Protein AF-0000000068764847 (afdb_homodimer)

Solvent-accessible surface area (backbone atoms only — not comparable to full-atom values): 10590 Å² total; per-residue (Å²): 134,86,51,57,29,58,55,51,51,70,26,52,69,76,60,87,81,49,53,68,68,55,28,53,51,49,20,51,40,26,38,50,48,20,49,15,48,53,29,41,53,52,40,44,55,56,29,47,63,37,16,75,64,12,88,84,54,45,74,67,55,51,55,57,46,50,54,28,48,52,44,20,64,73,38,45,63,47,41,26,52,28,27,39,50,51,14,51,53,28,47,49,54,50,50,52,49,56,55,51,58,67,74,99,135,87,54,56,31,57,55,51,50,69,27,53,68,74,60,86,79,49,53,67,68,54,27,53,51,48,20,52,40,26,40,50,46,20,49,13,48,53,29,40,55,51,40,43,53,55,28,46,62,38,16,74,64,12,88,83,54,43,73,66,55,51,56,57,46,48,54,28,49,51,44,22,65,72,38,45,62,47,41,25,52,28,26,39,50,51,14,49,51,26,48,49,55,49,50,52,49,56,54,51,57,67,74,99

Structure (mmCIF, N/CA/C/O backbone):
data_AF-0000000068764847-model_v1
#
loop_
_entity.id
_entity.type
_entity.pdbx_description
1 polymer 'Uncharacterized protein'
#
loop_
_atom_site.group_PDB
_atom_site.id
_atom_site.type_symbol
_atom_site.label_atom_id
_atom_site.label_alt_id
_atom_site.label_comp_id
_atom_site.label_asym_id
_atom_site.label_entity_id
_atom_site.label_seq_id
_atom_site.pdbx_PDB_ins_code
_atom_site.Cartn_x
_atom_site.Cartn_y
_atom_site.Cartn_z
_atom_site.occupancy
_atom_site.B_iso_or_equiv
_atom_site.auth_seq_id
_atom_site.auth_comp_id
_atom_site.auth_asym_id
_atom_site.auth_atom_id
_atom_site.pdbx_PDB_model_num
ATOM 1 N N . MET A 1 1 ? -12.914 13.367 -9.742 1 64.88 1 MET A N 1
ATOM 2 C CA . MET A 1 1 ? -12.953 12.461 -8.602 1 64.88 1 MET A CA 1
ATOM 3 C C . MET A 1 1 ? -11.547 12.125 -8.117 1 64.88 1 MET A C 1
ATOM 5 O O . MET A 1 1 ? -10.633 11.953 -8.93 1 64.88 1 MET A O 1
ATOM 9 N N . ARG A 1 2 ? -11.242 12.234 -6.93 1 83.75 2 ARG A N 1
ATOM 10 C CA . ARG A 1 2 ? -9.93 12.016 -6.332 1 83.75 2 ARG A CA 1
ATOM 11 C C . ARG A 1 2 ? -9.625 10.523 -6.207 1 83.75 2 ARG A C 1
ATOM 13 O O . ARG A 1 2 ? -10.539 9.711 -6.062 1 83.75 2 ARG A O 1
ATOM 20 N N . ASP A 1 3 ? -8.336 10.141 -6.512 1 92.69 3 ASP A N 1
ATOM 21 C CA . ASP A 1 3 ? -7.941 8.75 -6.293 1 92.69 3 ASP A CA 1
ATOM 22 C C . ASP A 1 3 ? -6.977 8.633 -5.117 1 92.69 3 ASP A C 1
ATOM 24 O O . ASP A 1 3 ? -6.773 9.594 -4.375 1 92.69 3 ASP A O 1
ATOM 28 N N . ILE A 1 4 ? -6.516 7.43 -4.902 1 95.31 4 ILE A N 1
ATOM 29 C CA . ILE A 1 4 ? -5.75 7.121 -3.701 1 95.31 4 ILE A CA 1
ATOM 30 C C . ILE A 1 4 ? -4.422 7.875 -3.727 1 95.31 4 ILE A C 1
ATOM 32 O O . ILE A 1 4 ? -3.873 8.211 -2.678 1 95.31 4 ILE A O 1
ATOM 36 N N . TYR A 1 5 ? -3.953 8.109 -4.922 1 97.31 5 TYR A N 1
ATOM 37 C CA . TYR A 1 5 ? -2.746 8.914 -5.062 1 97.31 5 TYR A CA 1
ATOM 38 C C . TYR A 1 5 ? -2.939 10.297 -4.453 1 97.31 5 TYR A C 1
ATOM 40 O O . TYR A 1 5 ? -2.143 10.734 -3.617 1 97.31 5 TYR A O 1
ATOM 48 N N . HIS A 1 6 ? -3.943 10.977 -4.859 1 95.75 6 HIS A N 1
ATOM 49 C CA . HIS A 1 6 ? -4.215 12.328 -4.363 1 95.75 6 HIS A CA 1
ATOM 50 C C . HIS A 1 6 ? -4.453 12.32 -2.855 1 95.75 6 HIS A C 1
ATOM 52 O O . HIS A 1 6 ? -3.998 13.219 -2.146 1 95.75 6 HIS A O 1
ATOM 58 N N . GLN A 1 7 ? -5.148 11.32 -2.385 1 95.31 7 GLN A N 1
ATOM 59 C CA . GLN A 1 7 ? -5.453 11.211 -0.962 1 95.31 7 GLN A CA 1
ATOM 60 C C . GLN A 1 7 ? -4.18 11.07 -0.134 1 95.31 7 GLN A C 1
ATOM 62 O O . GLN A 1 7 ? -4.016 11.742 0.884 1 95.31 7 GLN A O 1
ATOM 67 N N . LEU A 1 8 ? -3.258 10.266 -0.584 1 96.75 8 LEU A N 1
ATOM 68 C CA . LEU A 1 8 ? -2.027 10.008 0.157 1 96.75 8 LEU A CA 1
ATOM 69 C C . LEU A 1 8 ? -1.075 11.195 0.06 1 96.75 8 LEU A C 1
ATOM 71 O O . LEU A 1 8 ? -0.415 11.547 1.039 1 96.75 8 LEU A O 1
ATOM 75 N N . VAL A 1 9 ? -0.995 11.797 -1.069 1 95.31 9 VAL A N 1
ATOM 76 C CA . VAL A 1 9 ? -0.124 12.953 -1.245 1 95.31 9 VAL A CA 1
ATOM 77 C C . VAL A 1 9 ? -0.63 14.117 -0.392 1 95.31 9 VAL A C 1
ATOM 79 O O . VAL A 1 9 ? 0.16 14.812 0.25 1 95.31 9 VAL A O 1
ATOM 82 N N . LYS A 1 10 ? -1.904 14.258 -0.366 1 90.5 10 LYS A N 1
ATOM 83 C CA . LYS A 1 10 ? -2.488 15.344 0.424 1 90.5 10 LYS A CA 1
ATOM 84 C C . LYS A 1 10 ? -2.26 15.117 1.916 1 90.5 10 LYS A C 1
ATOM 86 O O . LYS A 1 10 ? -2.188 16.078 2.689 1 90.5 10 LYS A O 1
ATOM 91 N N . SER A 1 11 ? -2.096 13.906 2.32 1 90.25 11 SER A N 1
ATOM 92 C CA . SER A 1 11 ? -1.925 13.555 3.727 1 90.25 11 SER A CA 1
ATOM 93 C C . SER A 1 11 ? -0.454 13.586 4.129 1 90.25 11 SER A C 1
ATOM 95 O O . SER A 1 11 ? -0.107 13.242 5.262 1 90.25 11 SER A O 1
ATOM 97 N N . THR A 1 12 ? 0.37 13.93 3.281 1 90.88 12 THR A N 1
ATOM 98 C CA . THR A 1 12 ? 1.797 13.984 3.576 1 90.88 12 THR A CA 1
ATOM 99 C C . THR A 1 12 ? 2.092 15.062 4.617 1 90.88 12 THR A C 1
ATOM 101 O O . THR A 1 12 ? 1.536 16.156 4.559 1 90.88 12 THR A O 1
ATOM 104 N N . PRO A 1 13 ? 3.023 14.766 5.555 1 90.06 13 PRO A N 1
ATOM 105 C CA . PRO A 1 13 ? 3.326 15.742 6.598 1 90.06 13 PRO A CA 1
ATOM 106 C C . PRO A 1 13 ? 4.078 16.969 6.066 1 90.06 13 PRO A C 1
ATOM 108 O O . PRO A 1 13 ? 4.633 16.922 4.965 1 90.06 13 PRO A O 1
ATOM 111 N N . ASP A 1 14 ? 4.004 18.031 6.918 1 91.56 14 ASP A N 1
ATOM 112 C CA . ASP A 1 14 ? 4.891 19.156 6.672 1 91.56 14 ASP A CA 1
ATOM 113 C C . ASP A 1 14 ? 6.32 18.844 7.098 1 91.56 14 ASP A C 1
ATOM 115 O O . ASP A 1 14 ? 6.69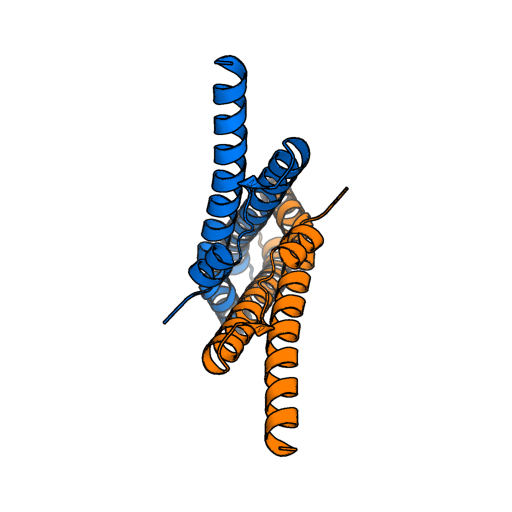9 19.078 8.242 1 91.56 14 ASP A O 1
ATOM 119 N N . PHE A 1 15 ? 7.133 18.469 6.18 1 95.56 15 PHE A N 1
ATOM 120 C CA . PHE A 1 15 ? 8.453 17.922 6.457 1 95.56 15 PHE A CA 1
ATOM 121 C C . PHE A 1 15 ? 9.398 19 6.969 1 95.56 15 PHE A C 1
ATOM 123 O O . PHE A 1 15 ? 10.438 18.703 7.555 1 95.56 15 PHE A O 1
ATOM 130 N N . LYS A 1 16 ? 9.102 20.281 6.789 1 95.06 16 LYS A N 1
ATOM 131 C CA . LYS A 1 16 ? 9.969 21.375 7.184 1 95.06 16 LYS A CA 1
ATOM 132 C C . LYS A 1 16 ? 10.172 21.406 8.695 1 95.06 16 LYS A C 1
ATOM 134 O O . LYS A 1 16 ? 11.188 21.906 9.18 1 95.06 16 LYS A O 1
ATOM 139 N N . ASN A 1 17 ? 9.227 20.812 9.406 1 93.69 17 ASN A N 1
ATOM 140 C CA . ASN A 1 17 ? 9.273 20.859 10.867 1 93.69 17 ASN A CA 1
ATOM 141 C C . ASN A 1 17 ? 9.922 19.609 11.453 1 93.69 17 ASN A C 1
ATOM 143 O O . ASN A 1 17 ? 9.969 19.438 12.672 1 93.6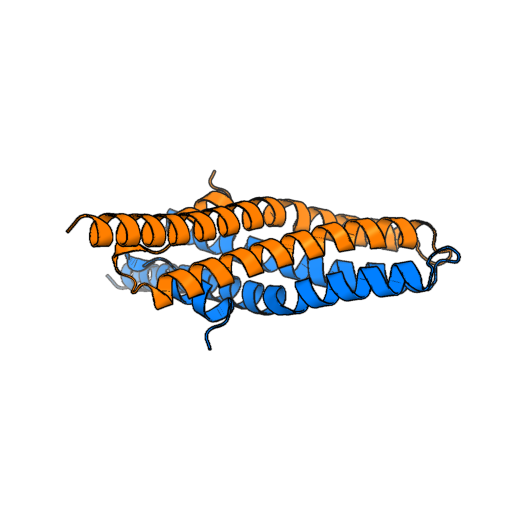9 17 ASN A O 1
ATOM 147 N N . PHE A 1 18 ? 10.453 18.734 10.664 1 95.5 18 PHE A N 1
ATOM 148 C CA . PHE A 1 18 ? 11.086 17.5 11.109 1 95.5 18 PHE A CA 1
ATOM 149 C C . PHE A 1 18 ? 12.586 17.703 11.328 1 95.5 18 PHE A C 1
ATOM 151 O O . PHE A 1 18 ? 13.195 18.562 10.688 1 95.5 18 PHE A O 1
ATOM 158 N N . THR A 1 19 ? 13.125 16.984 12.289 1 95.81 19 THR A N 1
ATOM 159 C CA . THR A 1 19 ? 14.578 16.922 12.406 1 95.81 19 THR A CA 1
ATOM 160 C C . THR A 1 19 ? 15.188 16.203 11.211 1 95.81 19 THR A C 1
ATOM 162 O O . THR A 1 19 ? 14.492 15.477 10.5 1 95.81 19 THR A O 1
ATOM 165 N N . ASP A 1 20 ? 16.484 16.297 11.016 1 95.31 20 ASP A N 1
ATOM 166 C CA . ASP A 1 20 ? 17.156 15.609 9.93 1 95.31 20 ASP A CA 1
ATOM 167 C C . ASP A 1 20 ? 17.031 14.094 10.078 1 95.31 20 ASP A C 1
ATOM 169 O O . ASP A 1 20 ? 16.859 13.375 9.094 1 95.31 20 ASP A O 1
ATOM 173 N N . GLU A 1 21 ? 17.156 13.664 11.289 1 96.12 21 GLU A N 1
ATOM 174 C CA . GLU A 1 21 ? 17.016 12.242 11.562 1 96.12 21 GLU A CA 1
ATOM 175 C C . GLU A 1 21 ? 15.617 11.742 11.211 1 96.12 21 GLU A C 1
ATOM 177 O O . GLU A 1 21 ? 15.461 10.688 10.594 1 96.12 21 GLU A O 1
ATOM 182 N N . ALA A 1 22 ? 14.625 12.508 11.547 1 95.88 22 ALA A N 1
ATOM 183 C CA . ALA A 1 22 ? 13.242 12.141 11.258 1 95.88 22 ALA A CA 1
ATOM 184 C C . ALA A 1 22 ? 12.969 12.164 9.75 1 95.88 22 ALA A C 1
ATOM 186 O O . ALA A 1 22 ? 12.211 11.336 9.242 1 95.88 22 ALA A O 1
ATOM 187 N N . LEU A 1 23 ? 13.586 13.117 9.07 1 97.12 23 LEU A N 1
ATOM 188 C CA . LEU A 1 23 ? 13.461 13.195 7.621 1 97.12 23 LEU A CA 1
ATOM 189 C C . LEU A 1 23 ? 14.039 11.953 6.957 1 97.12 23 LEU A C 1
ATOM 191 O O . LEU A 1 23 ? 13.414 11.375 6.066 1 97.12 23 LEU A O 1
ATOM 195 N N . ALA A 1 24 ? 15.18 11.562 7.383 1 97 24 ALA A N 1
ATOM 196 C CA . ALA A 1 24 ? 15.828 10.375 6.828 1 97 24 ALA A CA 1
ATOM 197 C C . ALA A 1 24 ? 14.984 9.125 7.078 1 97 24 ALA A C 1
ATOM 199 O O . ALA A 1 24 ? 14.805 8.305 6.176 1 97 24 ALA A O 1
ATOM 200 N N . GLU A 1 25 ? 14.508 9.023 8.234 1 97.06 25 GLU A N 1
ATOM 201 C CA . GLU A 1 25 ? 13.68 7.875 8.586 1 97.06 25 GLU A CA 1
ATOM 202 C C . GLU A 1 25 ? 12.398 7.844 7.762 1 97.06 25 GLU A C 1
ATOM 204 O O . GLU A 1 25 ? 12 6.785 7.266 1 97.06 25 GLU A O 1
ATOM 209 N N . SER A 1 26 ? 11.734 8.969 7.645 1 97 26 SER A N 1
ATOM 210 C CA . SER A 1 26 ? 10.516 9.055 6.844 1 97 26 SER A CA 1
ATOM 211 C C . SER A 1 26 ? 10.781 8.68 5.391 1 97 26 SER A C 1
ATOM 213 O O . SER A 1 26 ? 10.031 7.906 4.793 1 97 26 SER A O 1
ATOM 215 N N . SER A 1 27 ? 11.812 9.258 4.812 1 97.88 27 SER A N 1
ATOM 216 C CA . SER A 1 27 ? 12.172 8.945 3.43 1 97.88 27 SER A CA 1
ATOM 217 C C . SER A 1 27 ? 12.375 7.449 3.232 1 97.88 27 SER A C 1
ATOM 219 O O . SER A 1 27 ? 11.844 6.867 2.287 1 97.88 27 SER A O 1
ATOM 221 N N . ASP A 1 28 ? 13.102 6.871 4.176 1 97.81 28 ASP A N 1
ATOM 222 C CA . ASP A 1 28 ? 13.391 5.445 4.09 1 97.81 28 ASP A CA 1
ATOM 223 C C . ASP A 1 28 ? 12.117 4.617 4.18 1 97.81 28 ASP A C 1
ATOM 225 O O . ASP A 1 28 ? 11.945 3.646 3.436 1 97.81 28 ASP A O 1
ATOM 229 N N . LEU A 1 29 ? 11.234 4.953 5.016 1 97.75 29 LEU A N 1
ATOM 230 C CA . LEU A 1 29 ? 10.016 4.184 5.242 1 97.75 29 LEU A CA 1
ATOM 231 C C . LEU A 1 29 ? 9.062 4.309 4.055 1 97.75 29 LEU A C 1
ATOM 233 O O . LEU A 1 29 ? 8.492 3.312 3.609 1 97.75 29 LEU A O 1
ATOM 237 N N . TYR A 1 30 ? 8.883 5.469 3.51 1 98.12 30 TYR A N 1
ATOM 238 C CA . TYR A 1 30 ? 8.047 5.652 2.328 1 98.12 30 TYR A CA 1
ATOM 239 C C . TYR A 1 30 ? 8.617 4.891 1.136 1 98.12 30 TYR A C 1
ATOM 241 O O . TYR A 1 30 ? 7.871 4.238 0.4 1 98.12 30 TYR A O 1
ATOM 249 N N . SER A 1 31 ? 9.93 4.977 0.981 1 98.75 31 SER A N 1
ATOM 250 C CA . SER A 1 31 ? 10.57 4.254 -0.108 1 98.75 31 SER A CA 1
ATOM 251 C C . SER A 1 31 ? 10.398 2.746 0.048 1 98.75 31 SER A C 1
ATOM 253 O O . SER A 1 31 ? 10.164 2.039 -0.933 1 98.75 31 SER A O 1
ATOM 255 N N . ALA A 1 32 ? 10.594 2.305 1.243 1 98.56 32 ALA A N 1
ATOM 256 C CA . ALA A 1 32 ? 10.43 0.88 1.517 1 98.56 32 ALA A CA 1
ATOM 257 C C . ALA A 1 32 ? 9 0.426 1.24 1 98.56 32 ALA A C 1
ATOM 259 O O . ALA A 1 32 ? 8.781 -0.676 0.732 1 98.56 32 ALA A O 1
ATOM 260 N N . GLY A 1 33 ? 7.992 1.235 1.614 1 98.81 33 GLY A N 1
ATOM 261 C CA . GLY A 1 33 ? 6.605 0.933 1.292 1 98.81 33 GLY A CA 1
ATOM 262 C C . GLY A 1 33 ? 6.348 0.831 -0.199 1 98.81 33 GLY A C 1
ATOM 263 O O . GLY A 1 33 ? 5.699 -0.111 -0.66 1 98.81 33 GLY A O 1
ATOM 264 N N . ALA A 1 34 ? 6.816 1.756 -0.958 1 98.88 34 ALA A N 1
ATOM 265 C CA . ALA A 1 34 ? 6.68 1.726 -2.412 1 98.88 34 ALA A CA 1
ATOM 266 C C . ALA A 1 34 ? 7.344 0.484 -2.998 1 98.88 34 ALA A C 1
ATOM 268 O O . ALA A 1 34 ? 6.789 -0.165 -3.887 1 98.88 34 ALA A O 1
ATOM 269 N N . PHE A 1 35 ? 8.508 0.222 -2.482 1 98.88 35 PHE A N 1
ATOM 270 C CA . PHE A 1 35 ? 9.266 -0.938 -2.936 1 98.88 35 PHE A CA 1
ATOM 271 C C . PHE A 1 35 ? 8.508 -2.227 -2.654 1 98.88 35 PHE A C 1
ATOM 273 O O . PHE A 1 35 ? 8.516 -3.15 -3.469 1 98.88 35 PHE A O 1
ATOM 280 N N . ALA A 1 36 ? 7.871 -2.334 -1.521 1 98.88 36 ALA A N 1
ATOM 281 C CA . ALA A 1 36 ? 7.066 -3.502 -1.169 1 98.88 36 ALA A CA 1
ATOM 282 C C . ALA A 1 36 ? 5.914 -3.688 -2.15 1 98.88 36 ALA A C 1
ATOM 284 O O . ALA A 1 36 ? 5.641 -4.805 -2.594 1 98.88 36 ALA A O 1
ATOM 285 N N . ILE A 1 37 ? 5.219 -2.611 -2.482 1 98.94 37 ILE A N 1
ATOM 286 C CA . ILE A 1 37 ? 4.125 -2.676 -3.445 1 98.94 37 ILE A CA 1
ATOM 287 C C . ILE A 1 37 ? 4.656 -3.133 -4.801 1 98.94 37 ILE A C 1
ATOM 289 O O . ILE A 1 37 ? 4.09 -4.035 -5.426 1 98.94 37 ILE A O 1
ATOM 293 N N . ASN A 1 38 ? 5.73 -2.568 -5.281 1 98.94 38 ASN A N 1
ATOM 294 C CA . ASN A 1 38 ? 6.312 -2.936 -6.57 1 98.94 38 ASN A CA 1
ATOM 295 C C . ASN A 1 38 ? 6.762 -4.395 -6.586 1 98.94 38 ASN A C 1
ATOM 297 O O . ASN A 1 38 ? 6.633 -5.074 -7.605 1 98.94 38 ASN A O 1
ATOM 301 N N . SER A 1 39 ? 7.344 -4.812 -5.492 1 98.94 39 SER A N 1
ATOM 302 C CA . SER A 1 39 ? 7.727 -6.215 -5.363 1 98.94 39 SER A CA 1
ATOM 303 C C . SER A 1 39 ? 6.512 -7.129 -5.469 1 98.94 39 SER A C 1
ATOM 305 O O . SER A 1 39 ? 6.559 -8.156 -6.148 1 98.94 39 SER A O 1
ATOM 307 N N . ALA A 1 40 ? 5.418 -6.781 -4.754 1 98.94 40 ALA A N 1
ATOM 308 C CA . ALA A 1 40 ? 4.195 -7.578 -4.805 1 98.94 40 ALA A CA 1
ATOM 309 C C . ALA A 1 40 ? 3.652 -7.66 -6.23 1 98.94 40 ALA A C 1
ATOM 311 O O . ALA A 1 40 ? 3.264 -8.734 -6.691 1 98.94 40 ALA A O 1
ATOM 312 N N . LEU A 1 41 ? 3.623 -6.547 -6.945 1 98.94 41 LEU A N 1
ATOM 313 C CA . LEU A 1 41 ? 3.104 -6.52 -8.312 1 98.94 41 LEU A CA 1
ATOM 314 C C . LEU A 1 41 ? 3.969 -7.363 -9.242 1 98.94 41 LEU A C 1
ATOM 316 O O . LEU A 1 41 ? 3.449 -8.117 -10.07 1 98.94 41 LEU A O 1
ATOM 320 N N . THR A 1 42 ? 5.277 -7.246 -9.117 1 98.94 42 THR A N 1
ATOM 321 C CA . THR A 1 42 ? 6.199 -8.07 -9.891 1 98.94 42 THR A CA 1
ATOM 322 C C . THR A 1 42 ? 5.98 -9.547 -9.586 1 98.94 42 THR A C 1
ATOM 324 O O . THR A 1 42 ? 5.914 -10.375 -10.5 1 98.94 42 THR A O 1
ATOM 327 N N . LEU A 1 43 ? 5.887 -9.875 -8.297 1 98.94 43 LEU A N 1
ATOM 328 C CA . LEU A 1 43 ? 5.672 -11.242 -7.848 1 98.94 43 LEU A CA 1
ATOM 329 C C . LEU A 1 43 ? 4.383 -11.812 -8.43 1 98.94 43 LEU A C 1
ATOM 331 O O . LEU A 1 43 ? 4.355 -12.953 -8.891 1 98.94 43 LEU A O 1
ATOM 335 N N . ILE A 1 44 ? 3.352 -11.062 -8.383 1 98.94 44 ILE A N 1
ATOM 336 C CA . ILE A 1 44 ? 2.074 -11.477 -8.953 1 98.94 44 ILE A CA 1
ATOM 337 C C . ILE A 1 44 ? 2.252 -11.82 -10.43 1 98.94 44 ILE A C 1
ATOM 339 O O . ILE A 1 44 ? 1.748 -12.844 -10.898 1 98.94 44 ILE A O 1
ATOM 343 N N . GLY A 1 45 ? 2.922 -10.969 -11.188 1 98.69 45 GLY A N 1
ATOM 344 C CA . GLY A 1 45 ? 3.186 -11.273 -12.578 1 98.69 45 GLY A CA 1
ATOM 345 C C . GLY A 1 45 ? 3.92 -12.586 -12.781 1 98.69 45 GLY A C 1
ATOM 346 O O . GLY A 1 45 ? 3.549 -13.383 -13.641 1 98.69 45 GLY A O 1
ATOM 347 N N . ASN A 1 46 ? 4.996 -12.797 -12.039 1 98.19 46 ASN A N 1
ATOM 348 C CA . ASN A 1 46 ? 5.781 -14.023 -12.133 1 98.19 46 ASN A CA 1
ATOM 349 C C . ASN A 1 46 ? 4.938 -15.258 -11.828 1 98.19 46 ASN A C 1
ATOM 351 O O . ASN A 1 46 ? 4.93 -16.219 -12.609 1 98.19 46 ASN A O 1
ATOM 355 N N . LEU A 1 47 ? 4.223 -15.219 -10.688 1 98.62 47 LEU A N 1
ATOM 356 C CA . LEU A 1 47 ? 3.469 -16.375 -10.234 1 98.62 47 LEU A CA 1
ATOM 357 C C . LEU A 1 47 ? 2.318 -16.688 -11.188 1 98.62 47 LEU A C 1
ATOM 359 O O . LEU A 1 47 ? 1.991 -17.844 -11.414 1 98.62 47 LEU A O 1
ATOM 363 N N . ALA A 1 48 ? 1.698 -15.633 -11.656 1 98.44 48 ALA A N 1
ATOM 364 C CA . ALA A 1 48 ? 0.597 -15.836 -12.594 1 98.44 48 ALA A CA 1
ATOM 365 C C . ALA A 1 48 ? 1.077 -16.547 -13.859 1 98.44 48 ALA A C 1
ATOM 367 O O . ALA A 1 48 ? 0.388 -17.422 -14.383 1 98.44 48 ALA A O 1
ATOM 368 N N . PHE A 1 49 ? 2.186 -16.141 -14.336 1 96.94 49 PHE A N 1
ATOM 369 C CA . PHE A 1 49 ? 2.771 -16.766 -15.516 1 96.94 49 PHE A CA 1
ATOM 370 C C . PHE A 1 49 ? 2.896 -18.266 -15.328 1 96.94 49 PHE A C 1
ATOM 372 O O . PHE A 1 49 ? 2.533 -19.047 -16.219 1 96.94 49 PHE A O 1
ATOM 379 N N . ASP A 1 50 ? 3.414 -18.797 -14.266 1 97 50 ASP A N 1
ATOM 380 C CA . ASP A 1 50 ? 3.639 -20.219 -13.992 1 97 50 ASP A CA 1
ATOM 381 C C . ASP A 1 50 ? 2.334 -20.922 -13.625 1 97 50 ASP A C 1
ATOM 383 O O . ASP A 1 50 ? 2.096 -22.062 -14.031 1 97 50 ASP A O 1
ATOM 387 N N . ALA A 1 51 ? 1.497 -20.203 -12.797 1 97.56 51 ALA A N 1
ATOM 388 C CA . ALA A 1 51 ? 0.247 -20.797 -12.336 1 97.56 51 ALA A CA 1
ATOM 389 C C . ALA A 1 51 ? -0.636 -21.203 -13.516 1 97.56 51 ALA A C 1
ATOM 391 O O . ALA A 1 51 ? -1.263 -22.266 -13.5 1 97.56 51 ALA A O 1
ATOM 392 N N . THR A 1 52 ? -0.624 -20.406 -14.562 1 96.12 52 THR A N 1
ATOM 393 C CA . THR A 1 52 ? -1.496 -20.656 -15.703 1 96.12 52 THR A CA 1
ATOM 394 C C . THR A 1 52 ? -1.024 -21.875 -16.484 1 96.12 52 THR A C 1
ATOM 396 O O . THR A 1 52 ? -1.764 -22.422 -17.312 1 96.12 52 THR A O 1
ATOM 399 N N . ASN A 1 53 ? 0.186 -22.391 -16.203 1 94.06 53 ASN A N 1
ATOM 400 C CA . ASN A 1 53 ? 0.739 -23.578 -16.859 1 94.06 53 ASN A CA 1
ATOM 401 C C . ASN A 1 53 ? 0.602 -24.812 -15.969 1 94.06 53 ASN A C 1
ATOM 403 O O . ASN A 1 53 ? 1.014 -25.906 -16.359 1 94.06 53 ASN A O 1
ATOM 407 N N . ALA A 1 54 ? 0.08 -24.609 -14.82 1 95.75 54 ALA A N 1
ATOM 408 C CA . ALA A 1 54 ? -0.117 -25.734 -13.906 1 95.75 54 ALA A CA 1
ATOM 409 C C . ALA A 1 54 ? -1.343 -26.547 -14.305 1 95.75 54 ALA A C 1
ATOM 411 O O . ALA A 1 54 ? -2.375 -26 -14.68 1 95.75 54 ALA A O 1
ATOM 412 N N . GLU A 1 55 ? -1.287 -27.906 -14.242 1 93.69 55 GLU A N 1
ATOM 413 C CA . GLU A 1 55 ? -2.348 -28.797 -14.688 1 93.69 55 GLU A CA 1
ATOM 414 C C . GLU A 1 55 ? -3.604 -28.641 -13.836 1 93.69 55 GLU A C 1
ATOM 416 O O . GLU A 1 55 ? -4.723 -28.75 -14.352 1 93.69 55 GLU A O 1
ATOM 421 N N . ASP A 1 56 ? -3.424 -28.312 -12.594 1 93.38 56 ASP A N 1
ATOM 422 C CA . ASP A 1 56 ? -4.535 -28.281 -11.648 1 93.38 56 ASP A CA 1
ATOM 423 C C . ASP A 1 56 ? -5.074 -26.875 -11.484 1 93.38 56 ASP A C 1
ATOM 425 O O . ASP A 1 56 ? -5.953 -26.625 -10.656 1 93.38 56 ASP A O 1
ATOM 429 N N . TYR A 1 57 ? -4.633 -25.922 -12.234 1 96.5 57 TYR A N 1
ATOM 430 C CA . TYR A 1 57 ? -5.152 -24.547 -12.219 1 96.5 57 TYR A CA 1
ATOM 431 C C . TYR A 1 57 ? -6.367 -24.422 -13.133 1 96.5 57 TYR A C 1
ATOM 433 O O . TYR A 1 57 ? -6.223 -24.219 -14.336 1 96.5 57 TYR A O 1
ATOM 441 N N . SER A 1 58 ? -7.504 -24.375 -12.562 1 97 58 SER A N 1
ATOM 442 C CA . SER A 1 58 ? -8.75 -24.484 -13.305 1 97 58 SER A CA 1
ATOM 443 C C . SER A 1 58 ? -9.203 -23.125 -13.828 1 97 58 SER A C 1
ATOM 445 O O . SER A 1 58 ? -8.688 -22.094 -13.406 1 97 58 SER A O 1
ATOM 447 N N . ASP A 1 59 ? -10.172 -23.125 -14.734 1 96.94 59 ASP A N 1
ATOM 448 C CA . ASP A 1 59 ? -10.781 -21.891 -15.219 1 96.94 59 ASP A CA 1
ATOM 449 C C . ASP A 1 59 ? -11.461 -21.125 -14.086 1 96.94 59 ASP A C 1
ATOM 451 O O . ASP A 1 59 ? -11.477 -19.891 -14.078 1 96.94 59 ASP A O 1
ATOM 455 N N . GLU A 1 60 ? -12 -21.844 -13.141 1 97.81 60 GLU A N 1
ATOM 456 C CA . GLU A 1 60 ? -12.609 -21.219 -11.977 1 97.81 60 GLU A CA 1
ATOM 457 C C . GLU A 1 60 ? -11.57 -20.5 -11.117 1 97.81 60 GLU A C 1
ATOM 459 O O . GLU A 1 60 ? -11.797 -19.391 -10.656 1 97.81 60 GLU A O 1
ATOM 464 N N . ASP A 1 61 ? -10.43 -21.156 -10.898 1 97.81 61 ASP A N 1
ATOM 465 C CA . ASP A 1 61 ? -9.32 -20.516 -10.195 1 97.81 61 ASP A CA 1
ATOM 466 C C . ASP A 1 61 ? -8.883 -19.234 -10.906 1 97.81 61 ASP A C 1
ATOM 468 O O . ASP A 1 61 ? -8.688 -18.203 -10.266 1 97.81 61 ASP A O 1
ATOM 472 N N . ALA A 1 62 ? -8.781 -19.297 -12.195 1 98.25 62 ALA A N 1
ATOM 473 C CA . ALA A 1 62 ? -8.336 -18.156 -13 1 98.25 62 ALA A CA 1
ATOM 474 C C . ALA A 1 62 ? -9.305 -16.984 -12.867 1 98.25 62 ALA A C 1
ATOM 476 O O . ALA A 1 62 ? -8.883 -15.836 -12.734 1 98.25 62 ALA A O 1
ATOM 477 N N . ARG A 1 63 ? -10.602 -17.266 -12.938 1 98.44 63 ARG A N 1
ATOM 478 C CA . ARG A 1 63 ? -11.609 -16.219 -12.82 1 98.44 63 ARG A CA 1
ATOM 479 C C . ARG A 1 63 ? -11.547 -15.547 -11.453 1 98.44 63 ARG A C 1
ATOM 481 O O . ARG A 1 63 ? -11.609 -14.32 -11.352 1 98.44 63 ARG A O 1
ATOM 488 N N . ARG A 1 64 ? -11.477 -16.312 -10.406 1 98.19 64 ARG A N 1
ATOM 489 C CA . ARG A 1 64 ? -11.367 -15.797 -9.047 1 98.19 64 ARG A CA 1
ATOM 490 C C . ARG A 1 64 ? -10.117 -14.93 -8.898 1 98.19 64 ARG A C 1
ATOM 492 O O . ARG A 1 64 ? -10.188 -13.836 -8.336 1 98.19 64 ARG A O 1
ATOM 499 N N . ASP A 1 65 ? -9.023 -15.453 -9.391 1 98.75 65 ASP A N 1
ATOM 500 C CA . ASP A 1 65 ? -7.766 -14.734 -9.234 1 98.75 65 ASP A CA 1
ATOM 501 C C . ASP A 1 65 ? -7.754 -13.461 -10.07 1 98.75 65 ASP A C 1
ATOM 503 O O . ASP A 1 65 ? -7.145 -12.461 -9.68 1 98.75 65 ASP A O 1
ATOM 507 N N . LEU A 1 66 ? -8.43 -13.414 -11.203 1 98.81 66 LEU A N 1
ATOM 508 C CA . LEU A 1 66 ? -8.516 -12.211 -12.023 1 98.81 66 LEU A CA 1
ATOM 509 C C . LEU A 1 66 ? -9.234 -11.094 -11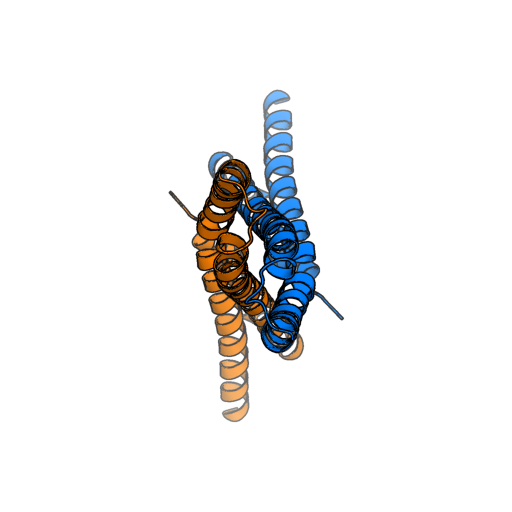.273 1 98.81 66 LEU A C 1
ATOM 511 O O . LEU A 1 66 ? -8.891 -9.922 -11.414 1 98.81 66 LEU A O 1
ATOM 515 N N . ILE A 1 67 ? -10.211 -11.391 -10.492 1 98.81 67 ILE A N 1
ATOM 516 C CA . ILE A 1 67 ? -10.914 -10.414 -9.664 1 98.81 67 ILE A CA 1
ATOM 517 C C . ILE A 1 67 ? -9.945 -9.797 -8.656 1 98.81 67 ILE A C 1
ATOM 519 O O . ILE A 1 67 ? -9.906 -8.578 -8.492 1 98.81 67 ILE A O 1
ATOM 523 N N . LEU A 1 68 ? -9.188 -10.625 -8.023 1 98.81 68 LEU A N 1
ATOM 524 C CA . LEU A 1 68 ? -8.211 -10.133 -7.059 1 98.81 68 LEU A CA 1
ATOM 525 C C . LEU A 1 68 ? -7.16 -9.266 -7.742 1 98.81 68 LEU A C 1
ATOM 527 O O . LEU A 1 68 ? -6.746 -8.242 -7.203 1 98.81 68 LEU A O 1
ATOM 531 N N . VAL A 1 69 ? -6.711 -9.633 -8.953 1 98.88 69 VAL A N 1
ATOM 532 C CA . VAL A 1 69 ? -5.793 -8.82 -9.742 1 98.88 69 VAL A CA 1
ATOM 533 C C . VAL A 1 69 ? -6.398 -7.434 -9.984 1 98.88 69 VAL A C 1
ATOM 535 O O . VAL A 1 69 ? -5.715 -6.418 -9.836 1 98.88 69 VAL A O 1
ATOM 538 N N . SER A 1 70 ? -7.602 -7.379 -10.359 1 98.88 70 SER A N 1
ATOM 539 C CA . SER A 1 70 ? -8.258 -6.117 -10.688 1 98.88 70 SER A CA 1
ATOM 540 C C . SER A 1 70 ? -8.273 -5.176 -9.484 1 98.88 70 SER A C 1
ATOM 542 O O . SER A 1 70 ? -8.023 -3.977 -9.625 1 98.88 70 SER A O 1
ATOM 544 N N . HIS A 1 71 ? -8.555 -5.75 -8.289 1 98.5 71 HIS A N 1
ATOM 545 C CA . HIS A 1 71 ? -8.523 -4.941 -7.074 1 98.5 71 HIS A CA 1
ATOM 546 C C . HIS A 1 71 ? -7.121 -4.395 -6.816 1 98.5 71 HIS A C 1
ATOM 548 O O . HIS A 1 71 ? -6.961 -3.219 -6.484 1 98.5 71 HIS A O 1
ATOM 554 N N . ALA A 1 72 ? -6.129 -5.211 -6.926 1 98.75 72 ALA A N 1
ATOM 555 C CA . ALA A 1 72 ? -4.746 -4.809 -6.691 1 98.75 72 ALA A CA 1
ATOM 556 C C . ALA A 1 72 ? -4.324 -3.707 -7.66 1 98.75 72 ALA A C 1
ATOM 558 O O . ALA A 1 72 ? -3.77 -2.686 -7.246 1 98.75 72 ALA A O 1
ATOM 559 N N . LEU A 1 73 ? -4.668 -3.861 -8.961 1 98.75 73 LEU A N 1
ATOM 560 C CA . LEU A 1 73 ? -4.191 -2.963 -10.008 1 98.75 73 LEU A CA 1
ATOM 561 C C . LEU A 1 73 ? -4.93 -1.63 -9.961 1 98.75 73 LEU A C 1
ATOM 563 O O . LEU A 1 73 ? -4.395 -0.602 -10.383 1 98.75 73 LEU A O 1
ATOM 567 N N . ARG A 1 74 ? -6.109 -1.674 -9.414 1 98.31 74 ARG A N 1
ATOM 568 C CA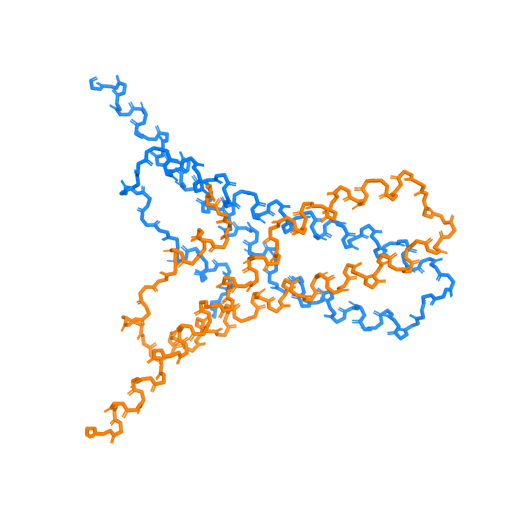 . ARG A 1 74 ? -6.902 -0.451 -9.367 1 98.31 74 ARG A CA 1
ATOM 569 C C . ARG A 1 74 ? -6.258 0.586 -8.453 1 98.31 74 ARG A C 1
ATOM 571 O O . ARG A 1 74 ? -6.406 1.791 -8.672 1 98.31 74 ARG A O 1
ATOM 578 N N . HIS A 1 75 ? -5.457 0.186 -7.434 1 98.5 75 HIS A N 1
ATOM 579 C CA . HIS A 1 75 ? -5.035 1.149 -6.422 1 98.5 75 HIS A CA 1
ATOM 580 C C . HIS A 1 75 ? -3.529 1.074 -6.188 1 98.5 75 HIS A C 1
ATOM 582 O O . HIS A 1 75 ? -2.883 2.096 -5.945 1 98.5 75 HIS A O 1
ATOM 588 N N . LEU A 1 76 ? -2.908 -0.042 -6.289 1 98.88 76 LEU A N 1
ATOM 589 C CA . LEU A 1 76 ? -1.564 -0.236 -5.754 1 98.88 76 LEU A CA 1
ATOM 590 C C . LEU A 1 76 ? -0.538 0.549 -6.566 1 98.88 76 LEU A C 1
ATOM 592 O O . LEU A 1 76 ? 0.363 1.172 -5.996 1 98.88 76 LEU A O 1
ATOM 596 N N . PRO A 1 77 ? -0.654 0.578 -7.934 1 98.88 77 PRO A N 1
ATOM 597 C CA . PRO A 1 77 ? 0.359 1.359 -8.648 1 98.88 77 PRO A CA 1
ATOM 598 C C . PRO A 1 77 ? 0.347 2.836 -8.258 1 98.88 77 PRO A C 1
ATOM 600 O O . PRO A 1 77 ? 1.407 3.438 -8.07 1 98.88 77 PRO A O 1
ATOM 603 N N . AR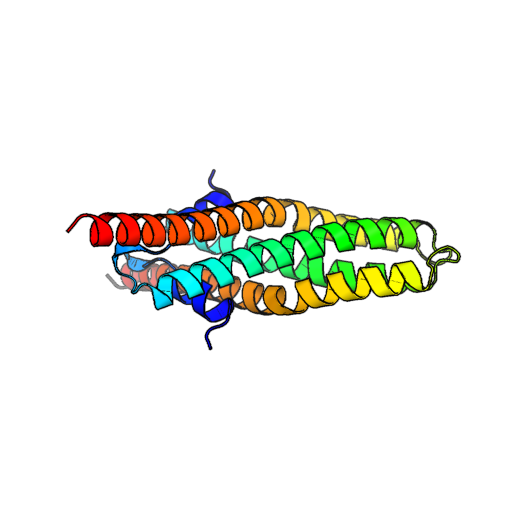G A 1 78 ? -0.791 3.363 -8.195 1 98.62 78 ARG A N 1
ATOM 604 C CA . ARG A 1 78 ? -0.91 4.773 -7.832 1 9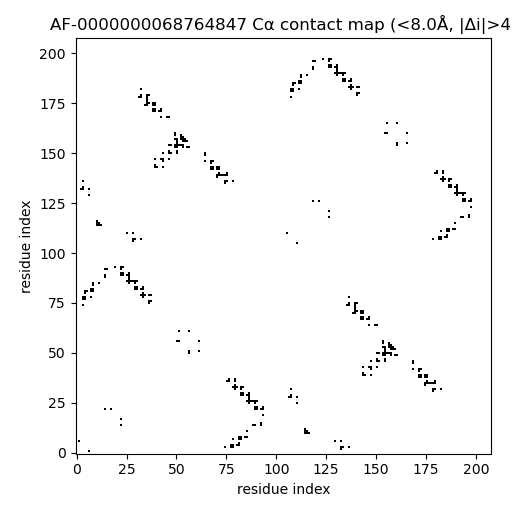8.62 78 ARG A CA 1
ATOM 605 C C . ARG A 1 78 ? -0.494 5 -6.383 1 98.62 78 ARG A C 1
ATOM 607 O O . ARG A 1 78 ? 0.063 6.047 -6.047 1 98.62 78 ARG A O 1
ATOM 614 N N . MET A 1 79 ? -0.73 4.012 -5.5 1 98.75 79 MET A N 1
ATOM 615 C CA . MET A 1 79 ? -0.263 4.09 -4.121 1 98.75 79 MET A CA 1
ATOM 616 C C . MET A 1 79 ? 1.261 4.109 -4.059 1 98.75 79 MET A C 1
ATOM 618 O O . MET A 1 79 ? 1.849 4.898 -3.318 1 98.75 79 MET A O 1
ATOM 622 N N . ALA A 1 80 ? 1.885 3.266 -4.82 1 98.88 80 ALA A N 1
ATOM 623 C CA . ALA A 1 80 ? 3.344 3.25 -4.875 1 98.88 80 ALA A CA 1
ATOM 624 C C . ALA A 1 80 ? 3.891 4.602 -5.332 1 98.88 80 ALA A C 1
ATOM 626 O O . ALA A 1 80 ? 4.879 5.094 -4.785 1 98.88 80 ALA A O 1
ATOM 627 N N . GLN A 1 81 ? 3.283 5.129 -6.305 1 98.81 81 GLN A N 1
ATOM 628 C CA . GLN A 1 81 ? 3.686 6.441 -6.805 1 98.81 81 GLN A CA 1
ATOM 629 C C . GLN A 1 81 ? 3.611 7.496 -5.703 1 98.81 81 GLN A C 1
ATOM 631 O O . GLN A 1 81 ? 4.516 8.32 -5.566 1 98.81 81 GLN A O 1
ATOM 636 N N . ALA A 1 82 ? 2.547 7.535 -4.961 1 98.62 82 ALA A N 1
ATOM 637 C CA . ALA A 1 82 ? 2.359 8.508 -3.887 1 98.62 82 ALA A CA 1
ATOM 638 C C . ALA A 1 82 ? 3.424 8.344 -2.805 1 98.62 82 ALA A C 1
ATOM 640 O O . ALA A 1 82 ? 3.969 9.328 -2.305 1 98.62 82 ALA A O 1
ATOM 641 N N . LEU A 1 83 ? 3.684 7.105 -2.441 1 98.5 83 LEU A N 1
ATOM 642 C CA . LEU A 1 83 ? 4.699 6.836 -1.431 1 98.5 83 LEU A CA 1
ATOM 643 C C . LEU A 1 83 ? 6.074 7.305 -1.904 1 98.5 83 LEU A C 1
ATOM 645 O O . LEU A 1 83 ? 6.828 7.906 -1.137 1 98.5 83 LEU A O 1
ATOM 649 N N . ASN A 1 84 ? 6.402 7.035 -3.164 1 98.69 84 ASN A N 1
ATOM 650 C CA . ASN A 1 84 ? 7.66 7.523 -3.719 1 98.69 84 ASN A CA 1
ATOM 651 C C . ASN A 1 84 ? 7.742 9.047 -3.674 1 98.69 84 ASN A C 1
ATOM 653 O O . ASN A 1 84 ? 8.797 9.602 -3.361 1 98.69 84 ASN A O 1
ATOM 657 N N . GLN A 1 85 ? 6.703 9.672 -4.055 1 98.12 85 GLN A N 1
ATOM 658 C CA . GLN A 1 85 ? 6.691 11.133 -4.012 1 98.12 85 GLN A CA 1
ATOM 659 C C . GLN A 1 85 ? 6.938 11.641 -2.596 1 98.12 85 GLN A C 1
ATOM 661 O O . GLN A 1 85 ? 7.66 12.625 -2.4 1 98.12 85 GLN A O 1
ATOM 666 N N . SER A 1 86 ? 6.324 11.031 -1.62 1 97.69 86 SER A N 1
ATOM 667 C CA . SER A 1 86 ? 6.52 11.422 -0.229 1 97.69 86 SER A CA 1
ATOM 668 C C . SER A 1 86 ? 7.965 11.203 0.209 1 97.69 86 SER A C 1
ATOM 670 O O . SER A 1 86 ? 8.531 12.031 0.923 1 97.69 86 SER A O 1
ATOM 672 N N . SER A 1 87 ? 8.492 10.078 -0.193 1 98.31 87 SER A N 1
ATOM 673 C CA . SER A 1 87 ? 9.898 9.828 0.072 1 98.31 87 SER A CA 1
ATOM 674 C C . SER A 1 87 ? 10.781 10.922 -0.518 1 98.31 87 SER A C 1
ATOM 676 O O . SER A 1 87 ? 11.664 11.453 0.164 1 98.31 87 SER A O 1
ATOM 678 N N . ASP A 1 88 ? 10.555 11.266 -1.731 1 98.25 88 ASP A N 1
ATOM 679 C CA . ASP A 1 88 ? 11.32 12.297 -2.432 1 98.25 88 ASP A CA 1
ATOM 680 C C . ASP A 1 88 ? 11.18 13.648 -1.747 1 98.25 88 ASP A C 1
ATOM 682 O O . ASP A 1 88 ? 12.133 14.422 -1.673 1 98.25 88 ASP A O 1
ATOM 686 N N . ALA A 1 89 ? 10.016 13.953 -1.361 1 97.38 89 ALA A N 1
ATOM 687 C CA . ALA A 1 89 ? 9.758 15.234 -0.701 1 97.38 89 ALA A CA 1
ATOM 688 C C . ALA A 1 89 ? 10.562 15.359 0.59 1 97.38 89 ALA A C 1
ATOM 690 O O . ALA A 1 89 ? 11.141 16.406 0.87 1 97.38 89 ALA A O 1
ATOM 691 N N . ALA A 1 90 ? 10.547 14.305 1.395 1 97.44 90 ALA A N 1
ATOM 692 C CA . ALA A 1 90 ? 11.344 14.312 2.621 1 97.44 90 ALA A CA 1
ATOM 693 C C . ALA A 1 90 ? 12.82 14.508 2.316 1 97.44 90 ALA A C 1
ATOM 695 O O . ALA A 1 90 ? 13.5 15.312 2.973 1 97.44 90 ALA A O 1
ATOM 696 N N . ASP A 1 91 ? 13.344 13.844 1.355 1 97.5 91 ASP A N 1
ATOM 697 C CA . ASP A 1 91 ? 14.75 13.945 0.96 1 97.5 91 ASP A CA 1
ATOM 698 C C . ASP A 1 91 ? 15.078 15.352 0.455 1 97.5 91 ASP A C 1
ATOM 700 O O . ASP A 1 91 ? 16.188 15.852 0.678 1 97.5 91 ASP A O 1
ATOM 704 N N . TYR A 1 92 ? 14.188 15.875 -0.265 1 97.56 92 TYR A N 1
ATOM 705 C CA . TYR A 1 92 ? 14.391 17.219 -0.802 1 97.56 92 TYR A CA 1
ATOM 706 C C . TYR A 1 92 ? 14.602 18.219 0.318 1 97.56 92 TYR A C 1
ATOM 708 O O . TYR A 1 92 ? 15.516 19.047 0.259 1 97.56 92 TYR A O 1
ATOM 716 N N . VAL A 1 93 ? 13.781 18.203 1.349 1 97 93 VAL A N 1
ATOM 717 C CA . VAL A 1 93 ? 13.891 19.109 2.484 1 97 93 VAL A CA 1
ATOM 718 C C . VAL A 1 93 ? 15.242 18.906 3.178 1 97 93 VAL A C 1
ATOM 720 O O . VAL A 1 93 ? 15.914 19.875 3.531 1 97 93 VAL A O 1
ATOM 723 N N . ARG A 1 94 ? 15.523 17.656 3.383 1 95.88 94 ARG A N 1
ATOM 724 C CA . ARG A 1 94 ? 16.797 17.312 4.016 1 95.88 94 ARG A CA 1
ATOM 725 C C . ARG A 1 94 ? 17.969 17.875 3.229 1 95.88 94 ARG A C 1
ATOM 727 O O . ARG A 1 94 ? 18.906 18.422 3.811 1 95.88 94 ARG A O 1
ATOM 734 N N . THR A 1 95 ? 17.969 17.844 1.966 1 95.75 95 THR A N 1
ATOM 735 C CA . THR A 1 95 ? 19.031 18.328 1.087 1 95.75 95 THR A CA 1
ATOM 736 C C . THR A 1 95 ? 19.109 19.844 1.117 1 95.75 95 THR A C 1
ATOM 738 O O . THR A 1 95 ? 20.203 20.422 1.139 1 95.75 95 THR A O 1
ATOM 741 N N . GLN A 1 96 ? 17.984 20.484 1.111 1 95.75 96 GLN A N 1
ATOM 742 C CA . GLN A 1 96 ? 17.938 21.938 1.155 1 95.75 96 GLN A CA 1
ATOM 743 C C . GLN A 1 96 ? 18.562 22.469 2.441 1 95.75 96 GLN A C 1
ATOM 745 O O . GLN A 1 96 ? 19.266 23.484 2.426 1 95.75 96 GLN A O 1
ATOM 750 N N . ARG A 1 97 ? 18.312 21.844 3.451 1 93.5 97 ARG A N 1
ATOM 751 C CA . ARG A 1 97 ? 18.859 22.25 4.742 1 93.5 97 ARG A CA 1
ATOM 752 C C . ARG A 1 97 ? 20.375 22.094 4.77 1 93.5 97 ARG A C 1
ATOM 754 O O . ARG A 1 97 ? 21.094 22.938 5.305 1 93.5 97 ARG A O 1
ATOM 761 N N . ASN A 1 98 ? 20.766 21.016 4.332 1 90.62 98 ASN A N 1
ATOM 762 C CA . ASN A 1 98 ? 22.203 20.766 4.301 1 90.62 98 ASN A CA 1
ATOM 763 C C . ASN A 1 98 ? 22.938 21.781 3.428 1 90.62 98 ASN A C 1
ATOM 765 O O . ASN A 1 98 ? 24.078 22.141 3.715 1 90.62 98 ASN A O 1
ATOM 769 N N . ASN A 1 99 ? 22.344 22.172 2.42 1 90.06 99 ASN A N 1
ATOM 770 C CA . ASN A 1 99 ? 22.938 23.188 1.547 1 90.06 99 ASN A CA 1
ATOM 771 C C . ASN A 1 99 ? 22.922 24.562 2.189 1 90.06 99 ASN A C 1
ATOM 773 O O . ASN A 1 99 ? 23.844 25.359 2.004 1 90.06 99 ASN A O 1
ATOM 777 N N . ALA A 1 100 ? 21.906 24.906 2.922 1 88.12 100 ALA A N 1
ATOM 778 C CA . ALA A 1 100 ? 21.797 26.203 3.592 1 88.12 100 ALA A CA 1
ATOM 779 C C . ALA A 1 100 ? 22.75 26.281 4.781 1 88.12 100 ALA A C 1
ATOM 781 O O . ALA A 1 100 ? 23.266 27.359 5.098 1 88.12 100 ALA A O 1
ATOM 782 N N . GLY A 1 101 ? 22.766 25.156 5.441 1 75.69 101 GLY A N 1
ATOM 783 C CA . GLY A 1 101 ? 23.703 25.156 6.551 1 75.69 101 GLY A CA 1
ATOM 784 C C . GLY A 1 101 ? 25.141 25.328 6.113 1 75.69 101 GLY A C 1
ATOM 785 O O . GLY A 1 101 ? 25.984 25.797 6.879 1 75.69 101 GLY A O 1
ATOM 786 N N . GLU A 1 102 ? 25.516 24.859 4.938 1 72.5 102 GLU A N 1
ATOM 787 C CA . GLU A 1 102 ? 26.875 25.031 4.43 1 72.5 102 GLU A CA 1
ATOM 788 C C . GLU A 1 102 ? 27.156 26.469 4.016 1 72.5 102 GLU A C 1
ATOM 790 O O . GLU A 1 102 ? 28.297 26.938 4.07 1 72.5 102 GLU A O 1
ATOM 795 N N . GLN A 1 103 ? 26.188 27.188 3.678 1 64.88 103 GLN A N 1
ATOM 796 C CA . GLN A 1 103 ? 26.406 28.547 3.209 1 64.88 103 GLN A CA 1
ATOM 797 C C . GLN A 1 103 ? 26.422 29.531 4.371 1 64.88 103 GLN A C 1
ATOM 799 O O . GLN A 1 103 ? 26.875 30.672 4.223 1 64.88 103 GLN A O 1
ATOM 804 N N . SER A 1 104 ? 25.906 29.141 5.578 1 55.97 104 SER A N 1
ATOM 805 C CA . SER A 1 104 ? 26 30.062 6.707 1 55.97 104 SER A CA 1
ATOM 806 C C . SER A 1 104 ? 27.281 29.844 7.492 1 55.97 104 SER A C 1
ATOM 808 O O . SER A 1 104 ? 27.781 28.719 7.57 1 55.97 104 SER A O 1
ATOM 810 N N . MET B 1 1 ? 12.469 1.631 16.891 1 63.41 1 MET B N 1
ATOM 811 C CA . MET B 1 1 ? 12.492 1.957 15.477 1 63.41 1 MET B CA 1
ATOM 812 C C . MET B 1 1 ? 11.078 1.99 14.898 1 63.41 1 MET B C 1
ATOM 814 O O . MET B 1 1 ? 10.25 1.137 15.227 1 63.41 1 MET B O 1
ATOM 818 N N . ARG B 1 2 ? 10.688 2.971 14.297 1 82.88 2 ARG B N 1
ATOM 819 C CA . ARG B 1 2 ? 9.352 3.168 13.742 1 82.88 2 ARG B CA 1
ATOM 820 C C . ARG B 1 2 ? 9.164 2.35 12.469 1 82.88 2 ARG B C 1
ATOM 822 O O . ARG B 1 2 ? 10.125 2.088 11.742 1 82.88 2 ARG B O 1
ATOM 829 N N . ASP B 1 3 ? 7.934 1.728 12.328 1 92.31 3 ASP B N 1
ATOM 830 C CA . ASP B 1 3 ? 7.645 1.031 11.078 1 92.31 3 ASP B CA 1
ATOM 831 C C . ASP B 1 3 ? 6.641 1.813 10.234 1 92.31 3 ASP B C 1
ATOM 833 O O . ASP B 1 3 ? 6.289 2.949 10.57 1 92.31 3 ASP B O 1
ATOM 837 N N . ILE B 1 4 ? 6.289 1.251 9.117 1 95.19 4 ILE B N 1
ATOM 838 C CA . ILE B 1 4 ? 5.508 1.96 8.109 1 95.19 4 ILE B CA 1
ATOM 839 C C . ILE B 1 4 ? 4.113 2.254 8.648 1 95.19 4 ILE B C 1
ATOM 841 O O . ILE B 1 4 ? 3.484 3.242 8.258 1 95.19 4 ILE B O 1
ATOM 845 N N . TYR B 1 5 ? 3.676 1.389 9.539 1 97.25 5 TYR B N 1
ATOM 846 C CA . TYR B 1 5 ? 2.396 1.637 10.195 1 97.25 5 TYR B CA 1
ATOM 847 C C . TYR B 1 5 ? 2.414 2.969 10.938 1 97.25 5 TYR B C 1
ATOM 849 O O . TYR B 1 5 ? 1.533 3.811 10.734 1 97.25 5 TYR B O 1
ATOM 857 N N . HIS B 1 6 ? 3.365 3.166 11.773 1 95.62 6 HIS B N 1
ATOM 858 C CA . HIS B 1 6 ? 3.465 4.391 12.562 1 95.62 6 HIS B CA 1
ATOM 859 C C . HIS B 1 6 ? 3.631 5.609 11.656 1 95.62 6 HIS B C 1
ATOM 861 O O . HIS B 1 6 ? 3.051 6.664 11.922 1 95.62 6 HIS B O 1
ATOM 867 N N . GLN B 1 7 ? 4.402 5.469 10.617 1 95.12 7 GLN B N 1
ATOM 868 C CA . GLN B 1 7 ? 4.645 6.566 9.688 1 95.12 7 GLN B CA 1
ATOM 869 C C . GLN B 1 7 ? 3.354 7.004 9 1 95.12 7 GLN B C 1
ATOM 871 O O . GLN B 1 7 ? 3.064 8.195 8.914 1 95.12 7 GLN B O 1
ATOM 876 N N . LEU B 1 8 ? 2.549 6.059 8.594 1 96.69 8 LEU B N 1
ATOM 877 C CA . LEU B 1 8 ? 1.314 6.363 7.871 1 96.69 8 LEU B CA 1
ATOM 878 C C . LEU B 1 8 ? 0.251 6.902 8.82 1 96.69 8 LEU B C 1
ATOM 880 O O . LEU B 1 8 ? -0.491 7.82 8.477 1 96.69 8 LEU B O 1
ATOM 884 N N . VAL B 1 9 ? 0.17 6.367 9.984 1 95.25 9 VAL B N 1
ATOM 885 C CA . VAL B 1 9 ? -0.809 6.828 10.961 1 95.25 9 VAL B CA 1
ATOM 886 C C . VAL B 1 9 ? -0.471 8.25 11.398 1 95.25 9 VAL B C 1
ATOM 888 O O . VAL B 1 9 ? -1.36 9.102 11.523 1 95.25 9 VAL B O 1
ATOM 891 N N . LYS B 1 10 ? 0.771 8.484 11.57 1 90.31 10 LYS B N 1
ATOM 892 C CA . LYS B 1 10 ? 1.198 9.82 11.984 1 90.31 10 LYS B CA 1
ATOM 893 C C . LYS B 1 10 ? 0.928 10.852 10.891 1 90.31 10 LYS B C 1
ATOM 895 O O . LYS B 1 10 ? 0.721 12.031 11.188 1 90.31 10 LYS B O 1
ATOM 900 N N . SER B 1 11 ? 0.882 10.438 9.68 1 90.19 11 SER B N 1
ATOM 901 C CA . SER B 1 11 ? 0.687 11.328 8.539 1 90.19 11 SER B CA 1
ATOM 902 C C . SER B 1 11 ? -0.795 11.531 8.242 1 90.19 11 SER B C 1
ATOM 904 O O . SER B 1 11 ? -1.153 12.203 7.277 1 90.19 11 SER B O 1
ATOM 906 N N . THR B 1 12 ? -1.622 10.961 8.984 1 90.88 12 THR B N 1
ATOM 907 C CA . THR B 1 12 ? -3.059 11.094 8.773 1 90.88 12 THR B CA 1
ATOM 908 C C . THR B 1 12 ? -3.508 12.531 9.008 1 90.88 12 THR B C 1
ATOM 910 O O . THR B 1 12 ? -3.066 13.18 9.961 1 90.88 12 THR B O 1
ATOM 913 N N . PRO B 1 13 ? -4.43 13.023 8.164 1 90.31 13 PRO B N 1
ATOM 914 C CA . PRO B 1 13 ? -4.875 14.414 8.32 1 90.31 13 PRO B CA 1
ATOM 915 C C . PRO B 1 13 ? -5.742 14.617 9.562 1 90.31 13 PRO B C 1
ATOM 917 O O . PRO B 1 13 ? -6.242 13.648 10.133 1 90.31 13 PRO B O 1
ATOM 920 N N . ASP B 1 14 ? -5.832 15.93 9.906 1 91.75 14 ASP B N 1
ATOM 921 C CA . ASP B 1 14 ? -6.824 16.297 10.914 1 91.75 14 ASP B CA 1
ATOM 922 C C . ASP B 1 14 ? -8.234 16.312 10.328 1 91.75 14 ASP B C 1
ATOM 924 O O . ASP B 1 14 ? -8.695 17.328 9.82 1 91.75 14 ASP B O 1
ATOM 928 N N . PHE B 1 15 ? -8.953 15.281 10.531 1 95.56 15 PHE B N 1
ATOM 929 C CA . PHE B 1 15 ? -10.219 15.039 9.852 1 95.56 15 PHE B CA 1
ATOM 930 C C . PHE B 1 15 ? -11.289 16 10.359 1 95.56 15 PHE B C 1
ATOM 932 O O . PHE B 1 15 ? -12.32 16.188 9.703 1 95.56 15 PHE B O 1
ATOM 939 N N . LYS B 1 16 ? -11.125 16.641 11.492 1 95.12 16 LYS B N 1
ATOM 940 C CA . LYS B 1 16 ? -12.125 17.531 12.086 1 95.12 16 LYS B CA 1
ATOM 941 C C . LYS B 1 16 ? -12.391 18.734 11.188 1 95.12 16 LYS B C 1
ATOM 943 O O . LYS B 1 16 ? -13.477 19.328 11.227 1 95.12 16 LYS B O 1
ATOM 948 N N . ASN B 1 17 ? -11.422 19.031 10.336 1 93.75 17 ASN B N 1
ATOM 949 C CA . ASN B 1 17 ? -11.531 20.219 9.492 1 93.75 17 ASN B CA 1
ATOM 950 C C . ASN B 1 17 ? -12.078 19.875 8.109 1 93.75 17 ASN B C 1
ATOM 952 O O . ASN B 1 17 ? -12.156 20.734 7.23 1 93.75 17 ASN B O 1
ATOM 956 N N . PHE B 1 18 ? -12.484 18.672 7.863 1 95.56 18 PHE B N 1
ATOM 957 C CA . PHE B 1 18 ? -13.016 18.234 6.578 1 95.56 18 PHE B CA 1
ATOM 958 C C . PHE B 1 18 ? -14.531 18.375 6.535 1 95.56 18 PHE B C 1
ATOM 960 O O . PHE B 1 18 ? -15.195 18.328 7.57 1 95.56 18 PHE B O 1
ATOM 967 N N . THR B 1 19 ? -15.047 18.672 5.352 1 95.88 19 THR B N 1
ATOM 968 C CA . THR B 1 19 ? -16.484 18.578 5.156 1 95.88 19 THR B CA 1
ATOM 969 C C . THR B 1 19 ? -16.969 17.141 5.266 1 95.88 19 THR B C 1
ATOM 971 O O . THR B 1 19 ? -16.172 16.203 5.152 1 95.88 19 THR B O 1
ATOM 974 N N . ASP B 1 20 ? -18.25 16.906 5.402 1 95.38 20 ASP B N 1
ATOM 975 C CA . ASP B 1 20 ? -18.812 15.562 5.469 1 95.38 20 ASP B CA 1
ATOM 976 C C . ASP B 1 20 ? -18.547 14.789 4.176 1 95.38 20 ASP B C 1
ATOM 978 O O . ASP B 1 20 ? -18.25 13.594 4.211 1 95.38 20 ASP B O 1
ATOM 982 N N . GLU B 1 21 ? -18.688 15.484 3.105 1 96.19 21 GLU B N 1
ATOM 983 C CA . GLU B 1 21 ? -18.406 14.859 1.812 1 96.19 21 GLU B CA 1
ATOM 984 C C . GLU B 1 21 ? -16.953 14.43 1.701 1 96.19 21 GLU B C 1
ATOM 986 O O . GLU B 1 21 ? -16.656 13.328 1.227 1 96.19 21 GLU B O 1
ATOM 991 N N . ALA B 1 22 ? -16.047 15.25 2.152 1 95.88 22 ALA B N 1
ATOM 992 C CA . ALA B 1 22 ? -14.625 14.938 2.107 1 95.88 22 ALA B CA 1
ATOM 993 C C . ALA B 1 22 ? -14.289 13.781 3.045 1 95.88 22 ALA B C 1
ATOM 995 O O . ALA B 1 22 ? -13.422 12.961 2.738 1 95.88 22 ALA B O 1
ATOM 996 N N . LEU B 1 23 ? -14.961 13.75 4.184 1 97.19 23 LEU B N 1
ATOM 997 C CA . LEU B 1 23 ? -14.773 12.656 5.125 1 97.19 23 LEU B CA 1
ATOM 998 C C . LEU B 1 23 ? -15.195 11.328 4.504 1 97.19 23 LEU B C 1
ATOM 1000 O O . LEU B 1 23 ? -14.469 10.336 4.609 1 97.19 23 LEU B O 1
ATOM 1004 N N . ALA B 1 24 ? -16.312 11.32 3.885 1 97.12 24 ALA B N 1
ATOM 1005 C CA . ALA B 1 24 ? -16.812 10.102 3.242 1 97.12 24 ALA B CA 1
ATOM 1006 C C . ALA B 1 24 ? -15.859 9.641 2.139 1 97.12 24 ALA B C 1
ATOM 1008 O O . ALA B 1 24 ? -15.547 8.453 2.033 1 97.12 24 ALA B O 1
ATOM 1009 N N . GLU B 1 25 ? -15.445 10.555 1.378 1 97.06 25 GLU B N 1
ATOM 1010 C CA . GLU B 1 25 ? -14.523 10.234 0.292 1 97.06 25 GLU B CA 1
ATOM 1011 C C . GLU B 1 25 ? -13.203 9.688 0.829 1 97.06 25 GLU B C 1
ATOM 1013 O O . GLU B 1 25 ? -12.672 8.703 0.308 1 97.06 25 GLU B O 1
ATOM 1018 N N . SER B 1 26 ? -12.648 10.336 1.831 1 97.12 26 SER B N 1
ATOM 1019 C CA . SER B 1 26 ? -11.398 9.867 2.438 1 97.12 26 SER B CA 1
ATOM 1020 C C . SER B 1 26 ? -11.555 8.461 3.002 1 97.12 26 SER B C 1
ATOM 1022 O O . SER B 1 26 ? -10.695 7.605 2.781 1 97.12 26 SER B O 1
ATOM 1024 N N . SER B 1 27 ? -12.602 8.234 3.752 1 97.88 27 SER B N 1
ATOM 1025 C CA . SER B 1 27 ? -12.852 6.914 4.32 1 97.88 27 SER B CA 1
ATOM 1026 C C . SER B 1 27 ? -12.891 5.844 3.236 1 97.88 27 SER B C 1
ATOM 1028 O O . SER B 1 27 ? -12.258 4.797 3.367 1 97.88 27 SER B O 1
ATOM 1030 N N . ASP B 1 28 ? -13.617 6.184 2.18 1 97.88 28 ASP B N 1
ATOM 1031 C CA . ASP B 1 28 ? -13.758 5.23 1.082 1 97.88 28 ASP B CA 1
ATOM 1032 C C . ASP B 1 28 ? -12.406 4.938 0.429 1 97.88 28 ASP B C 1
ATOM 1034 O O . ASP B 1 28 ? -12.109 3.785 0.111 1 97.88 28 ASP B O 1
ATOM 1038 N N . LEU B 1 29 ? -11.602 5.895 0.238 1 97.88 29 LEU B N 1
ATOM 1039 C CA . LEU B 1 29 ? -10.32 5.738 -0.449 1 97.88 29 LEU B CA 1
ATOM 1040 C C . LEU B 1 29 ? -9.336 4.961 0.411 1 97.88 29 LEU B C 1
ATOM 1042 O O . LEU B 1 29 ? -8.633 4.07 -0.087 1 97.88 29 LEU B O 1
ATOM 1046 N N . TYR B 1 30 ? -9.242 5.227 1.673 1 98.19 30 TYR B N 1
ATOM 1047 C CA . TYR B 1 30 ? -8.375 4.477 2.572 1 98.19 30 TYR B CA 1
ATOM 1048 C C . TYR B 1 30 ? -8.797 3.016 2.65 1 98.19 30 TYR B C 1
ATOM 1050 O O . TYR B 1 30 ? -7.961 2.113 2.609 1 98.19 30 TYR B O 1
ATOM 1058 N N . SER B 1 31 ? -10.109 2.814 2.746 1 98.75 31 SER B N 1
ATOM 1059 C CA . SER B 1 31 ? -10.625 1.45 2.789 1 98.75 31 SER B CA 1
ATOM 1060 C C . SER B 1 31 ? -10.305 0.697 1.503 1 98.75 31 SER B C 1
ATOM 1062 O O . SER B 1 31 ? -9.953 -0.483 1.541 1 98.75 31 SER B O 1
ATOM 1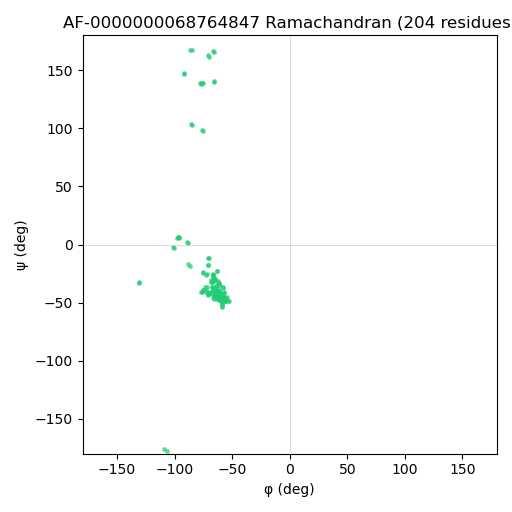064 N N . ALA B 1 32 ? -10.508 1.37 0.422 1 98.62 32 ALA B N 1
ATOM 1065 C CA . ALA B 1 32 ? -10.211 0.758 -0.871 1 98.62 32 ALA B CA 1
ATOM 1066 C C . ALA B 1 32 ? -8.734 0.414 -0.991 1 98.62 32 ALA B C 1
ATOM 1068 O O . ALA B 1 32 ? -8.375 -0.625 -1.552 1 98.62 32 ALA B O 1
ATOM 1069 N N . GLY B 1 33 ? -7.828 1.296 -0.517 1 98.81 33 GLY B N 1
ATOM 1070 C CA . GLY B 1 33 ? -6.402 1.001 -0.492 1 98.81 33 GLY B CA 1
ATOM 1071 C C . GLY B 1 33 ? -6.062 -0.223 0.337 1 98.81 33 GLY B C 1
ATOM 1072 O O . GLY B 1 33 ? -5.301 -1.085 -0.103 1 98.81 33 GLY B O 1
ATOM 1073 N N . ALA B 1 34 ? -6.578 -0.322 1.502 1 98.88 34 ALA B N 1
ATOM 1074 C CA . ALA B 1 34 ? -6.363 -1.484 2.359 1 98.88 34 ALA B CA 1
ATOM 1075 C C . ALA B 1 34 ? -6.867 -2.76 1.69 1 98.88 34 ALA B C 1
ATOM 1077 O O . ALA B 1 34 ? -6.203 -3.799 1.738 1 98.88 34 ALA B O 1
ATOM 1078 N N . PHE B 1 35 ? -8.031 -2.635 1.108 1 98.88 35 PHE B N 1
ATOM 1079 C CA . PHE B 1 35 ? -8.641 -3.764 0.419 1 98.88 35 PHE B CA 1
ATOM 1080 C C . PHE B 1 35 ? -7.77 -4.227 -0.74 1 98.88 35 PHE B C 1
ATOM 1082 O O . PHE B 1 35 ? -7.641 -5.43 -0.985 1 98.88 35 PHE B O 1
ATOM 1089 N N . ALA B 1 36 ? -7.184 -3.32 -1.473 1 98.88 36 ALA B N 1
ATOM 1090 C CA . ALA B 1 36 ? -6.285 -3.652 -2.574 1 98.88 36 ALA B CA 1
ATOM 1091 C C . ALA B 1 36 ? -5.066 -4.422 -2.074 1 98.88 36 ALA B C 1
ATOM 1093 O O . ALA B 1 36 ? -4.656 -5.414 -2.686 1 98.88 36 ALA B O 1
ATOM 1094 N N . ILE B 1 37 ? -4.469 -3.982 -0.98 1 98.94 37 ILE B N 1
ATOM 1095 C CA . ILE B 1 37 ? -3.326 -4.676 -0.396 1 98.94 37 ILE B CA 1
ATOM 1096 C C . ILE B 1 37 ? -3.738 -6.086 0.028 1 98.94 37 ILE B C 1
ATOM 1098 O O . ILE B 1 37 ? -3.053 -7.059 -0.288 1 98.94 37 ILE B O 1
ATOM 1102 N N . ASN B 1 38 ? -4.84 -6.238 0.7 1 98.94 38 ASN B N 1
ATOM 1103 C CA . ASN B 1 38 ? -5.309 -7.543 1.151 1 98.94 38 ASN B CA 1
ATOM 1104 C C . ASN B 1 38 ? -5.605 -8.469 -0.024 1 98.94 38 ASN B C 1
ATOM 1106 O O . ASN B 1 38 ? -5.359 -9.68 0.054 1 98.94 38 ASN B O 1
ATOM 1110 N N . SER B 1 39 ? -6.203 -7.906 -1.041 1 98.94 39 SER B N 1
ATOM 1111 C CA . SER B 1 39 ? -6.445 -8.68 -2.256 1 98.94 39 SER B CA 1
ATOM 1112 C C . SER B 1 39 ? -5.137 -9.18 -2.861 1 98.94 39 SER B C 1
ATOM 1114 O O . SER B 1 39 ? -5.043 -10.336 -3.273 1 98.94 39 SER B O 1
ATOM 1116 N N . ALA B 1 40 ? -4.121 -8.297 -2.959 1 98.94 40 ALA B N 1
ATOM 1117 C CA . ALA B 1 40 ? -2.824 -8.688 -3.504 1 98.94 40 ALA B CA 1
ATOM 1118 C C . ALA B 1 40 ? -2.201 -9.812 -2.684 1 98.94 40 ALA B C 1
ATOM 1120 O O . ALA B 1 40 ? -1.68 -10.781 -3.242 1 98.94 40 ALA B O 1
ATOM 1121 N N . LEU B 1 41 ? -2.25 -9.719 -1.365 1 98.94 41 LEU B N 1
ATOM 1122 C CA . LEU B 1 41 ? -1.666 -10.734 -0.497 1 98.94 41 LEU B CA 1
ATOM 1123 C C . LEU B 1 41 ? -2.39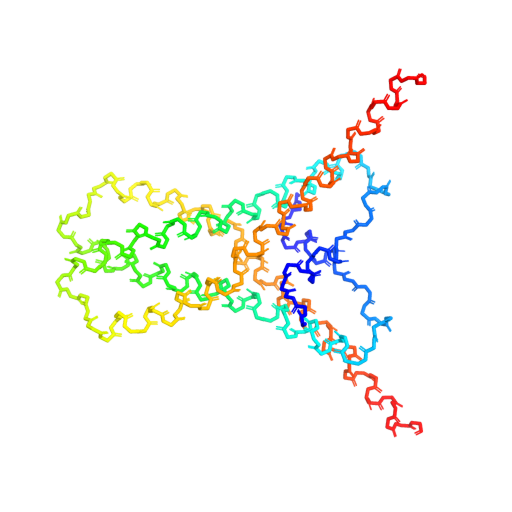1 -12.062 -0.658 1 98.94 41 LEU B C 1
ATOM 1125 O O . LEU B 1 41 ? -1.752 -13.117 -0.734 1 98.94 41 LEU B O 1
ATOM 1129 N N . THR B 1 42 ? -3.703 -12.031 -0.709 1 98.94 42 THR B N 1
ATOM 1130 C CA . THR B 1 42 ? -4.492 -13.234 -0.952 1 98.94 42 THR B CA 1
ATOM 1131 C C . THR B 1 42 ? -4.141 -13.852 -2.305 1 98.94 42 THR B C 1
ATOM 1133 O O . THR B 1 42 ? -3.941 -15.062 -2.408 1 98.94 42 THR B O 1
ATOM 1136 N N . LEU B 1 43 ? -4.086 -12.992 -3.322 1 98.94 43 LEU B N 1
ATOM 1137 C CA . LEU B 1 43 ? -3.754 -13.43 -4.676 1 98.94 43 LEU B CA 1
ATOM 1138 C C . LEU B 1 43 ? -2.385 -14.094 -4.711 1 98.94 43 LEU B C 1
ATOM 1140 O O . LEU B 1 43 ? -2.215 -15.141 -5.344 1 98.94 43 LEU B O 1
ATOM 1144 N N . ILE B 1 44 ? -1.439 -13.516 -4.086 1 98.94 44 ILE B N 1
ATOM 1145 C CA . ILE B 1 44 ? -0.098 -14.086 -4.008 1 98.94 44 ILE B CA 1
ATOM 1146 C C . ILE B 1 44 ? -0.165 -15.484 -3.408 1 98.94 44 ILE B C 1
ATOM 1148 O O . ILE B 1 44 ? 0.462 -16.422 -3.918 1 98.94 44 ILE B O 1
ATOM 1152 N N . GLY B 1 45 ? -0.871 -15.656 -2.312 1 98.69 45 GLY B N 1
ATOM 1153 C CA . GLY B 1 45 ? -1.028 -16.984 -1.729 1 98.69 45 GLY B CA 1
ATOM 1154 C C . GLY B 1 45 ? -1.611 -17.984 -2.693 1 98.69 45 GLY B C 1
ATOM 1155 O O . GLY B 1 45 ? -1.111 -19.109 -2.803 1 98.69 45 GLY B O 1
ATOM 1156 N N . ASN B 1 46 ? -2.697 -17.625 -3.363 1 98.25 46 ASN B N 1
ATOM 1157 C CA . ASN B 1 46 ? -3.348 -18.516 -4.324 1 98.25 46 ASN B CA 1
ATOM 1158 C C . ASN B 1 46 ? -2.4 -18.922 -5.449 1 98.25 46 ASN B C 1
ATOM 1160 O O . ASN B 1 46 ? -2.254 -20.109 -5.75 1 98.25 46 ASN B O 1
ATOM 1164 N N . LEU B 1 47 ? -1.76 -17.906 -6.062 1 98.62 47 LEU B N 1
ATOM 1165 C CA . LEU B 1 47 ? -0.914 -18.156 -7.227 1 98.62 47 LEU B CA 1
ATOM 1166 C C . LEU B 1 47 ? 0.31 -18.969 -6.84 1 98.62 47 LEU B C 1
ATOM 1168 O O . LEU B 1 47 ? 0.766 -19.812 -7.617 1 98.62 47 LEU B O 1
ATOM 1172 N N . ALA B 1 48 ? 0.845 -18.672 -5.691 1 98.5 48 ALA B N 1
ATOM 1173 C CA . ALA B 1 48 ? 2.008 -19.438 -5.234 1 98.5 48 ALA B CA 1
ATOM 1174 C C . ALA B 1 48 ? 1.665 -20.906 -5.066 1 98.5 48 ALA B C 1
ATOM 1176 O O . ALA B 1 48 ? 2.463 -21.781 -5.422 1 98.5 48 ALA B O 1
ATOM 1177 N N . PHE B 1 49 ? 0.558 -21.141 -4.5 1 97 49 PHE B N 1
ATOM 1178 C CA . PHE B 1 49 ? 0.095 -22.516 -4.316 1 97 49 PHE B CA 1
ATOM 1179 C C . PHE B 1 49 ? 0.104 -23.281 -5.637 1 97 49 PHE B C 1
ATOM 1181 O O . PHE B 1 49 ? 0.575 -24.406 -5.707 1 97 49 PHE B O 1
ATOM 1188 N N . ASP B 1 50 ? -0.411 -22.797 -6.734 1 97 50 ASP B N 1
ATOM 1189 C CA . ASP B 1 50 ? -0.511 -23.438 -8.039 1 97 50 ASP B CA 1
ATOM 1190 C C . ASP B 1 50 ? 0.834 -23.422 -8.758 1 97 50 ASP B C 1
ATOM 1192 O O . ASP B 1 50 ? 1.201 -24.406 -9.414 1 97 50 ASP B O 1
ATOM 1196 N N . ALA B 1 51 ? 1.55 -22.266 -8.648 1 97.56 51 ALA B N 1
ATOM 1197 C CA . ALA B 1 51 ? 2.824 -22.125 -9.352 1 97.56 51 ALA B CA 1
ATOM 1198 C C . ALA B 1 51 ? 3.805 -23.219 -8.93 1 97.56 51 ALA B C 1
ATOM 1200 O O . ALA B 1 51 ? 4.531 -23.766 -9.758 1 97.56 51 ALA B O 1
ATOM 1201 N N . THR B 1 52 ? 3.779 -23.578 -7.656 1 96.19 52 THR B N 1
ATOM 1202 C CA . THR B 1 52 ? 4.734 -24.547 -7.137 1 96.19 52 THR B CA 1
ATOM 1203 C C . THR B 1 52 ? 4.441 -25.938 -7.676 1 96.19 52 THR B C 1
ATOM 1205 O O . THR B 1 52 ? 5.277 -26.844 -7.582 1 96.19 52 THR B O 1
ATOM 1208 N N . ASN B 1 53 ? 3.277 -26.156 -8.32 1 94.06 53 ASN B N 1
ATOM 1209 C CA . ASN B 1 53 ? 2.889 -27.422 -8.914 1 94.06 53 ASN B CA 1
ATOM 1210 C C . ASN B 1 53 ? 3.111 -27.438 -10.422 1 94.06 53 ASN B C 1
ATOM 1212 O O . ASN B 1 53 ? 2.838 -28.422 -11.094 1 94.06 53 ASN B O 1
ATOM 1216 N N . ALA B 1 54 ? 3.537 -26.344 -10.914 1 95.75 54 ALA B N 1
ATOM 1217 C CA . ALA B 1 54 ? 3.801 -26.25 -12.344 1 95.75 54 ALA B CA 1
ATOM 1218 C C . ALA B 1 54 ? 5.121 -26.922 -12.703 1 95.75 54 ALA B C 1
ATOM 1220 O O . ALA B 1 54 ? 6.109 -26.797 -11.984 1 95.75 54 ALA B O 1
ATOM 1221 N N . GLU B 1 55 ? 5.195 -27.688 -13.836 1 93.69 55 GLU B N 1
ATOM 1222 C CA . GLU B 1 55 ? 6.359 -28.469 -14.234 1 93.69 55 GLU B CA 1
ATOM 1223 C C . GLU B 1 55 ? 7.547 -27.562 -14.555 1 93.69 55 GLU B C 1
ATOM 1225 O O . GLU B 1 55 ? 8.695 -27.922 -14.273 1 93.69 55 GLU B O 1
ATOM 1230 N N . ASP B 1 56 ? 7.273 -26.391 -15.016 1 93.38 56 ASP B N 1
ATOM 1231 C CA . ASP B 1 56 ? 8.32 -25.484 -15.492 1 93.38 56 ASP B CA 1
ATOM 1232 C C . ASP B 1 56 ? 8.703 -24.469 -14.422 1 93.38 56 ASP B C 1
ATOM 1234 O O . ASP B 1 56 ? 9.508 -23.562 -14.672 1 93.38 56 ASP B O 1
ATOM 1238 N N . TYR B 1 57 ? 8.211 -24.547 -13.234 1 96.44 57 TYR B N 1
ATOM 1239 C CA . TYR B 1 57 ? 8.586 -23.688 -12.117 1 96.44 57 TYR B CA 1
ATOM 1240 C C . TYR B 1 57 ? 9.82 -24.219 -11.406 1 96.44 57 TYR B C 1
ATOM 1242 O O . TYR B 1 57 ? 9.719 -25.078 -10.531 1 96.44 57 TYR B O 1
ATOM 1250 N N . SER B 1 58 ? 10.922 -23.625 -11.664 1 96.94 58 SER B N 1
ATOM 1251 C CA . SER B 1 58 ? 12.211 -24.156 -11.242 1 96.94 58 SER B CA 1
ATOM 1252 C C . SER B 1 58 ? 12.547 -23.734 -9.812 1 96.94 58 SER B C 1
ATOM 1254 O O . SER B 1 58 ? 11.914 -22.828 -9.273 1 96.94 58 SER B O 1
ATOM 1256 N N . ASP B 1 59 ? 13.562 -24.359 -9.211 1 96.94 59 ASP B N 1
ATOM 1257 C CA . ASP B 1 59 ? 14.062 -23.953 -7.902 1 96.94 59 ASP B CA 1
ATOM 1258 C C . ASP B 1 59 ? 14.609 -22.516 -7.941 1 96.94 59 ASP B C 1
ATOM 1260 O O . ASP B 1 59 ? 14.492 -21.781 -6.961 1 96.94 59 ASP B O 1
ATOM 1264 N N . GLU B 1 60 ? 15.156 -22.156 -9.055 1 97.81 60 GLU B N 1
ATOM 1265 C CA . GLU B 1 60 ? 15.641 -20.781 -9.219 1 97.81 60 GLU B CA 1
ATOM 1266 C C . GLU B 1 60 ? 14.492 -19.781 -9.219 1 97.81 60 GLU B C 1
ATOM 1268 O O . GLU B 1 60 ? 14.586 -18.734 -8.594 1 97.81 60 GLU B O 1
ATOM 1273 N N . ASP B 1 61 ? 13.422 -20.109 -9.93 1 97.88 61 ASP B N 1
ATOM 1274 C CA . ASP B 1 61 ? 12.227 -19.266 -9.898 1 97.88 61 ASP B CA 1
ATOM 1275 C C . ASP B 1 61 ? 11.695 -19.125 -8.477 1 97.88 61 ASP B C 1
ATOM 1277 O O . ASP B 1 61 ? 11.359 -18.016 -8.039 1 97.88 61 ASP B O 1
ATOM 1281 N N . ALA B 1 62 ? 11.656 -20.203 -7.75 1 98.25 62 ALA B N 1
ATOM 1282 C CA . ALA B 1 62 ? 11.141 -20.203 -6.383 1 98.25 62 ALA B CA 1
ATOM 1283 C C . ALA B 1 62 ? 11.977 -19.312 -5.477 1 98.25 62 ALA B C 1
ATOM 1285 O O . ALA B 1 62 ? 11.43 -18.562 -4.664 1 98.25 62 ALA B O 1
ATOM 1286 N N . ARG B 1 63 ? 13.297 -19.391 -5.59 1 98.38 63 ARG B N 1
ATOM 1287 C CA . ARG B 1 63 ? 14.188 -18.578 -4.766 1 98.38 63 ARG B CA 1
ATOM 1288 C C . ARG B 1 63 ? 13.984 -17.094 -5.059 1 98.38 63 ARG B C 1
ATOM 1290 O O . ARG B 1 63 ? 13.914 -16.281 -4.137 1 98.38 63 ARG B O 1
ATOM 1297 N N . ARG B 1 64 ? 13.945 -16.719 -6.312 1 98.19 64 ARG B N 1
ATOM 1298 C CA . ARG B 1 64 ? 13.711 -15.336 -6.711 1 98.19 64 ARG B CA 1
ATOM 1299 C C . ARG B 1 64 ? 12.383 -14.828 -6.176 1 98.19 64 ARG B C 1
ATOM 1301 O O . ARG B 1 64 ? 12.305 -13.719 -5.633 1 98.19 64 ARG B O 1
ATOM 1308 N N . ASP B 1 65 ? 11.375 -15.648 -6.352 1 98.75 65 ASP B N 1
ATOM 1309 C CA . ASP B 1 65 ? 10.039 -15.234 -5.938 1 98.75 65 ASP B CA 1
ATOM 1310 C C . ASP B 1 65 ? 9.945 -15.141 -4.418 1 98.75 65 ASP B C 1
ATOM 1312 O O . ASP B 1 65 ? 9.211 -14.297 -3.887 1 98.75 65 ASP B O 1
ATOM 1316 N N . LEU B 1 66 ? 10.656 -15.953 -3.676 1 98.81 66 LEU B N 1
ATOM 1317 C CA . LEU B 1 66 ? 10.656 -15.883 -2.219 1 98.81 66 LEU B CA 1
ATOM 1318 C C . LEU B 1 66 ? 11.227 -14.555 -1.735 1 98.81 66 LEU B C 1
ATOM 1320 O O . LEU B 1 66 ? 10.766 -14 -0.731 1 98.81 66 LEU B O 1
ATOM 1324 N N . ILE B 1 67 ? 12.18 -14.008 -2.381 1 98.81 67 ILE B N 1
ATOM 1325 C CA . ILE B 1 67 ? 12.734 -12.695 -2.064 1 98.81 67 ILE B CA 1
ATOM 1326 C C . ILE B 1 67 ? 11.656 -11.625 -2.227 1 98.81 67 ILE B C 1
ATOM 1328 O O . ILE B 1 67 ? 11.484 -10.773 -1.354 1 98.81 67 ILE B O 1
ATOM 1332 N N . LEU B 1 68 ? 10.953 -11.68 -3.314 1 98.81 68 LEU B N 1
ATOM 1333 C CA . LEU B 1 68 ? 9.875 -10.719 -3.553 1 98.81 68 LEU B CA 1
ATOM 1334 C C . LEU B 1 68 ? 8.781 -10.867 -2.502 1 98.81 68 LEU B C 1
ATOM 1336 O O . LEU B 1 68 ? 8.234 -9.867 -2.029 1 98.81 68 LEU B O 1
ATOM 1340 N N . VAL B 1 69 ? 8.445 -12.102 -2.08 1 98.88 69 VAL B N 1
ATOM 1341 C CA . VAL B 1 69 ? 7.492 -12.344 -1.003 1 98.88 69 VAL B CA 1
ATOM 1342 C C . VAL B 1 69 ? 7.961 -11.648 0.271 1 98.88 69 VAL B C 1
ATOM 1344 O O . VAL B 1 69 ? 7.172 -10.992 0.957 1 98.88 69 VAL B O 1
ATOM 1347 N N . SER B 1 70 ? 9.164 -11.773 0.599 1 98.81 70 SER B N 1
ATOM 1348 C CA . SER B 1 70 ? 9.711 -11.211 1.832 1 98.81 70 SER B CA 1
ATOM 1349 C C . SER B 1 70 ? 9.562 -9.695 1.859 1 98.81 70 SER B C 1
ATOM 1351 O O . SER B 1 70 ? 9.195 -9.125 2.889 1 98.81 70 SER B O 1
ATOM 1353 N N . HIS B 1 71 ? 9.836 -9.055 0.704 1 98.5 71 HIS B N 1
ATOM 1354 C CA . HIS B 1 71 ? 9.656 -7.609 0.61 1 98.5 71 HIS B CA 1
ATOM 1355 C C . HIS B 1 71 ? 8.195 -7.227 0.822 1 98.5 71 HIS B C 1
ATOM 1357 O O . HIS B 1 71 ? 7.895 -6.281 1.555 1 98.5 71 HIS B O 1
ATOM 1363 N N . ALA B 1 72 ? 7.301 -7.902 0.192 1 98.75 72 ALA B N 1
ATOM 1364 C CA . ALA B 1 72 ? 5.871 -7.617 0.298 1 98.75 72 ALA B CA 1
ATOM 1365 C C . ALA B 1 72 ? 5.387 -7.781 1.734 1 98.75 72 ALA B C 1
ATOM 1367 O O . ALA B 1 72 ? 4.707 -6.902 2.271 1 98.75 72 ALA B O 1
ATOM 1368 N N . LEU B 1 73 ? 5.812 -8.875 2.414 1 98.75 73 LEU B N 1
ATOM 1369 C CA . LEU B 1 73 ? 5.293 -9.227 3.732 1 98.75 73 LEU B CA 1
ATOM 1370 C C . LEU B 1 73 ? 5.887 -8.32 4.809 1 98.75 73 LEU B C 1
ATOM 1372 O O . LEU B 1 73 ? 5.27 -8.109 5.855 1 98.75 73 LEU B O 1
ATOM 1376 N N . ARG B 1 74 ? 7.023 -7.789 4.492 1 98.25 74 ARG B N 1
ATOM 1377 C CA . ARG B 1 74 ? 7.684 -6.945 5.484 1 98.25 74 ARG B CA 1
ATOM 1378 C C . ARG B 1 74 ? 6.887 -5.672 5.738 1 98.25 74 ARG B C 1
ATOM 1380 O O . ARG B 1 74 ? 6.914 -5.125 6.844 1 98.25 74 ARG B O 1
ATOM 1387 N N . HIS B 1 75 ? 6.094 -5.176 4.766 1 98.44 75 HIS B N 1
ATOM 1388 C CA . HIS B 1 75 ? 5.52 -3.842 4.914 1 98.44 75 HIS B CA 1
ATOM 1389 C C . HIS B 1 75 ? 4.02 -3.852 4.629 1 98.44 75 HIS B C 1
ATOM 1391 O O . HIS B 1 75 ? 3.262 -3.117 5.266 1 98.44 75 HIS B O 1
ATOM 1397 N N . LEU B 1 76 ? 3.535 -4.656 3.775 1 98.88 76 LEU B N 1
ATOM 1398 C CA . LEU B 1 76 ? 2.195 -4.484 3.227 1 98.88 76 LEU B CA 1
ATOM 1399 C C . LEU B 1 76 ? 1.135 -4.758 4.289 1 98.88 76 LEU B C 1
ATOM 1401 O O . LEU B 1 76 ? 0.152 -4.02 4.395 1 98.88 76 LEU B O 1
ATOM 1405 N N . PRO B 1 77 ? 1.318 -5.824 5.141 1 98.88 77 PRO B N 1
ATOM 1406 C CA . PRO B 1 77 ? 0.264 -6.031 6.137 1 98.88 77 PRO B CA 1
ATOM 1407 C C . PRO B 1 77 ? 0.105 -4.844 7.082 1 98.88 77 PRO B C 1
ATOM 1409 O O . PRO B 1 77 ? -1.021 -4.445 7.395 1 98.88 77 PRO B O 1
ATOM 1412 N N . ARG B 1 78 ? 1.173 -4.359 7.516 1 98.62 78 ARG B N 1
ATOM 1413 C CA . ARG B 1 78 ? 1.129 -3.219 8.422 1 98.62 78 ARG B CA 1
ATOM 1414 C C . ARG B 1 78 ? 0.618 -1.97 7.715 1 98.62 78 ARG B C 1
ATOM 1416 O O . ARG B 1 78 ? -0.059 -1.138 8.32 1 98.62 78 ARG B O 1
ATOM 1423 N N . MET B 1 79 ? 0.905 -1.823 6.414 1 98.75 79 MET B N 1
ATOM 1424 C CA . MET B 1 79 ? 0.36 -0.722 5.625 1 98.75 79 MET B CA 1
ATOM 1425 C C . MET B 1 79 ? -1.158 -0.824 5.527 1 98.75 79 MET B C 1
ATOM 1427 O O . MET B 1 79 ? -1.863 0.175 5.688 1 98.75 79 MET B O 1
ATOM 1431 N N . ALA B 1 80 ? -1.652 -1.994 5.281 1 98.88 80 ALA B N 1
ATOM 1432 C CA . ALA B 1 80 ? -3.098 -2.197 5.23 1 98.88 80 ALA B CA 1
ATOM 1433 C C . ALA B 1 80 ? -3.754 -1.817 6.555 1 98.88 80 ALA B C 1
ATOM 1435 O O . ALA B 1 80 ? -4.812 -1.188 6.57 1 98.88 80 ALA B O 1
ATOM 1436 N N . GLN B 1 81 ? -3.158 -2.225 7.594 1 98.81 81 GLN B N 1
ATOM 1437 C CA . GLN B 1 81 ? -3.666 -1.885 8.914 1 98.81 81 GLN B CA 1
ATOM 1438 C C . GLN B 1 81 ? -3.756 -0.372 9.102 1 98.81 81 GLN B C 1
ATOM 1440 O O . GLN B 1 81 ? -4.746 0.136 9.625 1 98.81 81 GLN B O 1
ATOM 1445 N N . ALA B 1 82 ? -2.738 0.355 8.742 1 98.62 82 ALA B N 1
ATOM 1446 C CA . ALA B 1 82 ? -2.705 1.809 8.883 1 98.62 82 ALA B CA 1
ATOM 1447 C C . ALA B 1 82 ? -3.797 2.465 8.039 1 98.62 82 ALA B C 1
ATOM 1449 O O . ALA B 1 82 ? -4.465 3.395 8.5 1 98.62 82 ALA B O 1
ATOM 1450 N N . LEU B 1 83 ? -3.949 1.991 6.824 1 98.5 83 LEU B N 1
ATOM 1451 C CA . LEU B 1 83 ? -4.984 2.537 5.953 1 98.5 83 LEU B CA 1
ATOM 1452 C C . LEU B 1 83 ? -6.371 2.301 6.543 1 98.5 83 LEU B C 1
ATOM 1454 O O . LEU B 1 83 ? -7.219 3.195 6.527 1 98.5 83 LEU B O 1
ATOM 1458 N N . ASN B 1 84 ? -6.605 1.106 7.07 1 98.69 84 ASN B N 1
ATOM 1459 C CA . ASN B 1 84 ? -7.879 0.826 7.727 1 98.69 84 ASN B CA 1
ATOM 1460 C C . ASN B 1 84 ? -8.117 1.759 8.906 1 98.69 84 ASN B C 1
ATOM 1462 O O . ASN B 1 84 ? -9.234 2.232 9.117 1 98.69 84 ASN B O 1
ATOM 1466 N N . GLN B 1 85 ? -7.125 1.932 9.688 1 98.12 85 GLN B N 1
ATOM 1467 C CA . GLN B 1 85 ? -7.262 2.836 10.82 1 98.12 85 GLN B CA 1
ATOM 1468 C C . GLN B 1 85 ? -7.633 4.242 10.367 1 98.12 85 GLN B C 1
ATOM 1470 O O . GLN B 1 85 ? -8.461 4.91 10.992 1 98.12 85 GLN B O 1
ATOM 1475 N N . SER B 1 86 ? -7.004 4.73 9.32 1 97.75 86 SER B N 1
ATOM 1476 C CA . SER B 1 86 ? -7.312 6.051 8.789 1 97.75 86 SER B CA 1
ATOM 1477 C C . SER B 1 86 ? -8.75 6.121 8.281 1 97.75 86 SER B C 1
ATOM 1479 O O . SER B 1 86 ? -9.438 7.125 8.477 1 97.75 86 SER B O 1
ATOM 1481 N N . SER B 1 87 ? -9.133 5.074 7.605 1 98.31 87 SER B N 1
ATOM 1482 C CA . SER B 1 87 ? -10.523 4.988 7.168 1 98.31 87 SER B CA 1
ATOM 1483 C C . SER B 1 87 ? -11.484 5.082 8.352 1 98.31 87 SER B C 1
ATOM 1485 O O . SER B 1 87 ? -12.438 5.855 8.32 1 98.31 87 SER B O 1
ATOM 1487 N N . ASP B 1 88 ? -11.234 4.336 9.367 1 98.25 88 ASP B N 1
ATOM 1488 C CA . ASP B 1 88 ? -12.07 4.309 10.562 1 98.25 88 ASP B CA 1
ATOM 1489 C C . ASP B 1 88 ? -12.094 5.676 11.242 1 98.25 88 ASP B C 1
ATOM 1491 O O . ASP B 1 88 ? -13.133 6.094 11.758 1 98.25 88 ASP B O 1
ATOM 1495 N N . ALA B 1 89 ? -10.984 6.289 11.312 1 97.38 89 ALA B N 1
ATOM 1496 C CA . ALA B 1 89 ? -10.891 7.602 11.953 1 97.38 89 ALA B CA 1
ATOM 1497 C C . ALA B 1 89 ? -11.766 8.625 11.227 1 97.38 89 ALA B C 1
ATOM 1499 O O . ALA B 1 89 ? -12.469 9.414 11.867 1 97.38 89 ALA B O 1
ATOM 1500 N N . ALA B 1 90 ? -11.688 8.641 9.914 1 97.5 90 ALA B N 1
ATOM 1501 C CA . ALA B 1 90 ? -12.531 9.547 9.133 1 97.5 90 ALA B CA 1
ATOM 1502 C C . ALA B 1 90 ? -14.008 9.273 9.398 1 97.5 90 ALA B C 1
ATOM 1504 O O . ALA B 1 90 ? -14.797 10.203 9.602 1 97.5 90 ALA B O 1
ATOM 1505 N N . ASP B 1 91 ? -14.422 8.062 9.422 1 97.56 91 ASP B N 1
ATOM 1506 C CA . ASP B 1 91 ? -15.805 7.664 9.656 1 97.56 91 ASP B CA 1
ATOM 1507 C C . ASP B 1 91 ? -16.25 8.062 11.062 1 97.56 91 ASP B C 1
ATOM 1509 O O . ASP B 1 91 ? -17.422 8.43 11.266 1 97.56 91 ASP B O 1
ATOM 1513 N N . TYR B 1 92 ? -15.391 7.887 11.961 1 97.56 92 TYR B N 1
ATOM 1514 C CA . TYR B 1 92 ? -15.703 8.234 13.336 1 97.56 92 TYR B CA 1
ATOM 1515 C C . TYR B 1 92 ? -16.078 9.711 13.461 1 97.56 92 TYR B C 1
ATOM 1517 O O . TYR B 1 92 ? -17.078 10.062 14.094 1 97.56 92 TYR B O 1
ATOM 1525 N N . VAL B 1 93 ? -15.297 10.594 12.859 1 97.06 93 VAL B N 1
ATOM 1526 C CA . VAL B 1 93 ? -15.555 12.031 12.891 1 97.06 93 VAL B CA 1
ATOM 1527 C C . VAL B 1 93 ? -16.891 12.328 12.234 1 97.06 93 VAL B C 1
ATOM 1529 O O . VAL B 1 93 ? -17.688 13.117 12.758 1 97.06 93 VAL B O 1
ATOM 1532 N N . ARG B 1 94 ? -17.062 11.734 11.109 1 95.94 94 ARG B N 1
ATOM 1533 C CA . ARG B 1 94 ? -18.312 11.906 10.375 1 95.94 94 ARG B CA 1
ATOM 1534 C C . ARG B 1 94 ? -19.516 11.5 11.234 1 95.94 94 ARG B C 1
ATOM 1536 O O . ARG B 1 94 ? -20.531 12.188 11.258 1 95.94 94 ARG B O 1
ATOM 1543 N N . THR B 1 95 ? -19.453 10.453 11.969 1 95.75 95 THR B N 1
ATOM 1544 C CA . THR B 1 95 ? -20.516 9.938 12.82 1 95.75 95 THR B CA 1
ATOM 1545 C C . THR B 1 95 ? -20.766 10.859 14.008 1 95.75 95 THR B C 1
ATOM 1547 O O . THR B 1 95 ? -21.906 11.109 14.391 1 95.75 95 THR B O 1
ATOM 1550 N N . GLN B 1 96 ? -19.719 11.352 14.586 1 95.75 96 GLN B N 1
ATOM 1551 C CA . GLN B 1 96 ? -19.828 12.258 15.719 1 95.75 96 GLN B CA 1
ATOM 1552 C C . GLN B 1 96 ? -20.562 13.539 15.336 1 95.75 96 GLN B C 1
ATOM 1554 O O . GLN B 1 96 ? -21.375 14.055 16.109 1 95.75 96 GLN B O 1
ATOM 1559 N N . ARG B 1 97 ? -20.297 14.008 14.227 1 93.44 97 ARG B N 1
ATOM 1560 C CA . ARG B 1 97 ? -20.938 15.219 13.742 1 93.44 97 ARG B CA 1
ATOM 1561 C C . ARG B 1 97 ? -22.438 15 13.508 1 93.44 97 ARG B C 1
ATOM 1563 O O . ARG B 1 97 ? -23.25 15.859 13.82 1 93.44 97 ARG B O 1
ATOM 1570 N N . ASN B 1 98 ? -22.688 13.961 12.898 1 90.44 98 ASN B N 1
ATOM 1571 C CA . ASN B 1 98 ? -24.094 13.648 12.633 1 90.44 98 ASN B CA 1
ATOM 1572 C C . ASN B 1 98 ? -24.891 13.477 13.922 1 90.44 98 ASN B C 1
ATOM 1574 O O . ASN B 1 98 ? -26.078 13.805 13.969 1 90.44 98 ASN B O 1
ATOM 1578 N N . ASN B 1 99 ? -24.281 12.977 14.875 1 89.94 99 ASN B N 1
ATOM 1579 C CA . ASN B 1 99 ? -24.938 12.82 16.172 1 89.94 99 ASN B CA 1
ATOM 1580 C C . ASN B 1 99 ? -25.094 14.156 16.891 1 89.94 99 ASN B C 1
ATOM 1582 O O . ASN B 1 99 ? -26.094 14.391 17.578 1 89.94 99 ASN B O 1
ATOM 1586 N N . ALA B 1 100 ? -24.156 15.039 16.781 1 87.75 100 ALA B N 1
ATOM 1587 C CA . ALA B 1 100 ? -24.203 16.359 17.422 1 87.75 100 ALA B CA 1
ATOM 1588 C C . ALA B 1 100 ? -25.203 17.266 16.719 1 87.75 100 ALA B C 1
ATOM 1590 O O . ALA B 1 100 ? -25.844 18.109 17.359 1 87.75 100 ALA B O 1
ATOM 1591 N N . GLY B 1 101 ? -25.156 17.109 15.438 1 75.5 101 GLY B N 1
ATOM 1592 C CA . GLY B 1 101 ? -26.141 17.906 14.727 1 75.5 101 GLY B CA 1
ATOM 1593 C C . GLY B 1 101 ? -27.562 17.5 15.031 1 75.5 101 GLY B C 1
ATOM 1594 O O . GLY B 1 101 ? -28.484 18.312 14.891 1 75.5 101 GLY B O 1
ATOM 1595 N N . GLU B 1 102 ? -27.828 16.25 15.352 1 71.38 102 GLU B N 1
ATOM 1596 C CA . GLU B 1 102 ? -29.172 15.805 15.703 1 71.38 102 GLU B CA 1
ATOM 1597 C C . GLU B 1 102 ? -29.578 16.312 17.094 1 71.38 102 GLU B C 1
ATOM 1599 O O . GLU B 1 102 ? -30.766 16.516 17.359 1 71.38 102 GLU B O 1
ATOM 1604 N N . GLN B 1 103 ? -28.672 16.547 17.922 1 64.12 103 GLN B N 1
ATOM 1605 C CA . GLN B 1 103 ? -29 16.969 19.281 1 64.12 103 GLN B CA 1
ATOM 1606 C C . GLN B 1 103 ? -29.172 18.484 19.375 1 64.12 103 GLN B C 1
ATOM 1608 O O . GLN B 1 103 ? -29.719 18.984 20.344 1 64.12 103 GLN B O 1
ATOM 1613 N N . SER B 1 104 ? -28.656 19.25 18.375 1 55.44 104 SER B N 1
ATOM 1614 C CA . SER B 1 104 ? -28.906 20.688 18.422 1 55.44 104 SER B CA 1
ATOM 1615 C C . SER B 1 104 ? -30.188 21.062 17.703 1 55.44 104 SER B C 1
ATOM 1617 O O . SER B 1 104 ? -30.578 20.406 16.75 1 55.44 104 SER B O 1
#

Secondary structure (DSSP, 8-state):
---HHHHHHHT---GGGS-HHHHHHHHHHHHHHHHHHHHHHHHHHHHHHHHTT-TT--HHHHHHHHHHHHHHHHHHHHHHHHHHHHHHHHHHHHHHHHHHHHH-/---HHHHHHHT---GGGS-HHHHHHHHHHHHHHHHHHHHHHHHHHHHHHHHTT-TT--HHHHHHHHHHHHHHHHHHHHHHHHHHHHHHHHHHHHHHHHHHHHH-

Sequence (208 aa):
MRDIYHQLVKSTPDFKNFTDEALAESSDLYSAGAFAINSALTLIGNLAFDATNAEDYSDEDARRDLILVSHALRHLPRMAQALNQSSDAADYVRTQRNNAGEQSMRDIYHQLVKSTPDFKNFTDEALAESSDLYSAGAFAINSALTLIGNLAFDATNAEDYSDEDARRDLILVSHALRHLPRMAQALNQSSDAADYVRTQRNNAGEQS

pLDDT: mean 95.25, std 7.22, range [55.44, 98.94]

Organism: NCBI:txid1432552

Foldseek 3Di:
DDAPLNVLLVPQDPLLPDDLVVLQVLLVVLLVLLVVLVVVVVVCVVCVVVLVVDPPCDPVNVVVVVVVVCVSVVHSNSSSVSSNVSSVVSVVSSVVVVVVVVVD/DDAPLVVLLVPQDPLLPDDLVVLQVLLVVLLVLLVVLVVVVVVCVVCVVVLVVDPPCDPVNVVVVVVVVCVSVRHSNSSSVSSNVSSVVSVVSSVVVVVVVVVD

Radius of gyration: 20.07 Å; Cα contacts (8 Å, |Δi|>4): 244; chains: 2; bounding box: 56×59×36 Å